Protein AF-A0A9P9T951-F1 (afdb_monomer)

Mean predicted aligned error: 16.29 Å

Radius of gyration: 55.82 Å; Cα contacts (8 Å, |Δi|>4): 44; chains: 1; bounding box: 128×44×148 Å

Foldseek 3Di:
DDDDLALVSLVVVVVVVCVVDVDDDPVNVVVNVVSSVVSVVVVVVVVVVVVVVVVVVVVVVVCVVPDDLPPDDPVPPPDDDDDDPVNSVVSVVVVVVVVVVVVVVVVVVVVVVVVVVVVVVVVVVVVVVVVVVVVVVVVVVVVVVVVVVVVVVVVVVVVVVVVVVVVVVVVVVVVVVVVVVVVVVPDDDDDDDDDDDFDWDADPVGDTDGDDDDD

Solvent-accessible surface area (backbone atoms only — not comparable to full-atom values): 12670 Å² total; per-residue (Å²): 133,85,79,64,76,44,46,71,44,44,54,51,54,50,57,47,50,52,70,78,38,94,73,80,48,71,69,55,56,51,50,49,53,52,50,40,53,51,24,51,49,48,54,51,51,52,52,49,51,50,50,51,54,51,50,52,54,53,48,53,52,49,52,61,71,69,50,80,80,75,80,71,62,83,86,59,73,93,59,93,82,86,78,56,70,67,62,56,48,53,49,52,51,53,52,51,51,53,52,52,50,55,49,50,51,50,52,51,52,51,51,51,54,52,51,55,49,52,55,49,52,52,51,51,50,54,53,48,53,54,50,52,52,48,51,53,53,52,50,51,53,51,52,51,54,49,50,55,49,50,52,54,50,51,54,51,50,53,52,50,52,51,51,49,53,54,50,51,52,52,49,50,53,49,51,51,52,48,53,52,52,57,58,62,69,74,58,94,74,83,93,72,92,76,81,89,80,80,66,67,48,70,46,99,86,72,49,80,43,82,65,86,85,82,132

pLDDT: mean 84.88, std 14.24, range [39.03, 98.0]

Structure (mmCIF, N/CA/C/O backbone):
data_AF-A0A9P9T951-F1
#
_entry.id   AF-A0A9P9T951-F1
#
loop_
_atom_site.group_PDB
_atom_site.id
_atom_site.type_symbol
_atom_site.label_atom_id
_atom_site.label_alt_id
_atom_site.label_comp_id
_atom_site.label_asym_id
_atom_site.label_entity_id
_atom_site.label_seq_id
_atom_site.pdbx_PDB_ins_code
_atom_site.Cartn_x
_atom_site.Cartn_y
_atom_site.Cartn_z
_atom_site.occupancy
_atom_site.B_iso_or_equiv
_atom_site.auth_seq_id
_atom_site.auth_comp_id
_atom_site.auth_asym_id
_atom_site.auth_atom_id
_atom_site.pdbx_PDB_model_num
ATOM 1 N N . GLN A 1 1 ? 21.888 23.774 10.670 1.00 59.25 1 GLN A N 1
ATOM 2 C CA . GLN A 1 1 ? 23.136 23.092 10.251 1.00 59.25 1 GLN A CA 1
ATOM 3 C C . GLN A 1 1 ? 22.760 21.768 9.584 1.00 59.25 1 GLN A C 1
ATOM 5 O O . GLN A 1 1 ? 21.789 21.169 10.025 1.00 59.25 1 GLN A O 1
ATOM 10 N N . LYS A 1 2 ? 23.429 21.343 8.500 1.00 74.31 2 LYS A N 1
ATOM 11 C CA . LYS A 1 2 ? 23.120 20.064 7.823 1.00 74.31 2 LYS A CA 1
ATOM 12 C C . LYS A 1 2 ? 23.797 18.906 8.561 1.00 74.31 2 LYS A C 1
ATOM 14 O O . LYS A 1 2 ? 25.005 18.961 8.777 1.00 74.31 2 LYS A O 1
ATOM 19 N N . THR A 1 3 ? 23.037 17.872 8.909 1.00 78.88 3 THR A N 1
ATOM 20 C CA . THR A 1 3 ? 23.568 16.655 9.538 1.00 78.88 3 THR A CA 1
ATOM 21 C C . THR A 1 3 ? 24.449 15.894 8.541 1.00 78.88 3 THR A C 1
ATOM 23 O O . THR A 1 3 ? 24.028 15.699 7.396 1.00 78.88 3 THR A O 1
ATOM 26 N N . PRO A 1 4 ? 25.670 15.474 8.916 1.00 78.88 4 PRO A N 1
ATOM 27 C CA . PRO A 1 4 ? 26.516 14.693 8.025 1.00 78.88 4 PRO A CA 1
ATOM 28 C C . PRO A 1 4 ? 25.914 13.298 7.805 1.00 78.88 4 PRO A C 1
ATOM 30 O O . PRO A 1 4 ? 25.818 12.511 8.738 1.00 78.88 4 PRO A O 1
ATOM 33 N N . GLY A 1 5 ? 25.518 12.997 6.565 1.00 77.44 5 GLY A N 1
ATOM 34 C CA . GLY A 1 5 ? 24.968 11.687 6.186 1.00 77.44 5 GLY A CA 1
ATOM 35 C C . GLY A 1 5 ? 26.011 10.658 5.737 1.00 77.44 5 GLY A C 1
ATOM 36 O O . GLY A 1 5 ? 25.709 9.473 5.709 1.00 77.44 5 GLY A O 1
ATOM 37 N N . SER A 1 6 ? 27.233 11.095 5.408 1.00 83.00 6 SER A N 1
ATOM 38 C CA . SER A 1 6 ? 28.317 10.220 4.942 1.00 83.00 6 SER A CA 1
ATOM 39 C C . SER A 1 6 ? 29.395 10.016 5.997 1.00 83.00 6 SER A C 1
ATOM 41 O O . SER A 1 6 ? 29.650 10.892 6.834 1.00 83.00 6 SER A O 1
ATOM 43 N N . VAL A 1 7 ? 30.116 8.899 5.895 1.00 83.25 7 VAL A N 1
ATOM 44 C CA . VAL A 1 7 ? 31.217 8.545 6.812 1.00 83.25 7 VAL A CA 1
ATOM 45 C C . VAL A 1 7 ? 32.277 9.648 6.849 1.00 83.25 7 VAL A C 1
ATOM 47 O O . VAL A 1 7 ? 32.763 10.052 7.908 1.00 83.25 7 VAL A O 1
ATOM 50 N N . ARG A 1 8 ? 32.616 10.197 5.676 1.00 84.94 8 ARG A N 1
ATOM 51 C CA . ARG A 1 8 ? 33.584 11.296 5.549 1.00 84.94 8 ARG A CA 1
ATOM 52 C C . ARG A 1 8 ? 33.080 12.580 6.208 1.00 84.94 8 ARG A C 1
ATOM 54 O O . ARG A 1 8 ? 33.888 13.321 6.769 1.00 84.94 8 ARG A O 1
ATOM 61 N N . GLY A 1 9 ? 31.776 12.847 6.133 1.00 87.06 9 GLY A N 1
ATOM 62 C CA . GLY A 1 9 ? 31.136 13.967 6.819 1.00 87.06 9 GLY A CA 1
ATOM 63 C C . GLY A 1 9 ? 31.255 13.834 8.335 1.00 87.06 9 GLY A C 1
ATOM 64 O O . GLY A 1 9 ? 31.753 14.753 8.980 1.00 87.06 9 GLY A O 1
ATOM 65 N N . ILE A 1 10 ? 30.904 12.663 8.872 1.00 85.81 10 ILE A N 1
ATOM 66 C CA . ILE A 1 10 ? 30.976 12.357 10.309 1.00 85.81 10 ILE A CA 1
ATOM 67 C C . ILE A 1 10 ? 32.420 12.481 10.814 1.00 85.81 10 ILE A C 1
ATOM 69 O O . ILE A 1 10 ? 32.685 13.161 11.800 1.00 85.81 10 ILE A O 1
ATOM 73 N N . ARG A 1 11 ? 33.403 11.923 10.095 1.00 83.12 11 ARG A N 1
ATOM 74 C CA . ARG A 1 11 ? 34.826 12.063 10.461 1.00 83.12 11 ARG A CA 1
ATOM 75 C C . ARG A 1 11 ? 35.293 13.510 10.515 1.00 83.12 11 ARG A C 1
ATOM 77 O O . ARG A 1 11 ? 36.106 13.867 11.364 1.00 83.12 11 ARG A O 1
ATOM 84 N N . ARG A 1 12 ? 34.821 14.351 9.593 1.00 86.75 12 ARG A N 1
ATOM 85 C CA . ARG A 1 12 ? 35.184 15.773 9.558 1.00 86.75 12 ARG A CA 1
ATOM 86 C C . ARG A 1 12 ? 34.594 16.536 10.736 1.00 86.75 12 ARG A C 1
ATOM 88 O O . ARG A 1 12 ? 35.324 17.320 11.334 1.00 86.75 12 ARG A O 1
ATOM 95 N N . THR A 1 13 ? 33.328 16.293 11.079 1.00 85.75 13 THR A N 1
ATOM 96 C CA . THR A 1 13 ? 32.686 16.939 12.234 1.00 85.75 13 THR A CA 1
ATOM 97 C C . THR A 1 13 ? 33.336 16.498 13.536 1.00 85.75 13 THR A C 1
ATOM 99 O O . THR A 1 13 ? 33.669 17.334 14.364 1.00 85.75 13 THR A O 1
ATOM 102 N N . VAL A 1 14 ? 33.634 15.207 13.671 1.00 81.38 14 VAL A N 1
ATOM 103 C CA . VAL A 1 14 ? 34.352 14.659 14.827 1.00 81.38 14 VAL A CA 1
ATOM 104 C C . VAL A 1 14 ? 35.741 15.276 14.971 1.00 81.38 14 VAL A C 1
ATOM 106 O O . VAL A 1 14 ? 36.106 15.711 16.055 1.00 81.38 14 VAL A O 1
ATOM 109 N N . LYS A 1 15 ? 36.508 15.390 13.880 1.00 81.62 15 LYS A N 1
ATOM 110 C CA . LYS A 1 15 ? 37.818 16.064 13.895 1.00 81.62 15 LYS A CA 1
ATOM 111 C C . LYS A 1 15 ? 37.737 17.560 14.198 1.00 81.62 15 LYS A C 1
ATOM 113 O O . LYS A 1 15 ? 38.755 18.138 14.563 1.00 81.62 15 LYS A O 1
ATOM 118 N N . ALA A 1 16 ? 36.608 18.215 13.937 1.00 84.00 16 ALA A N 1
ATOM 119 C CA . ALA A 1 16 ? 36.399 19.605 14.336 1.00 84.00 16 ALA A CA 1
ATOM 120 C C . ALA A 1 16 ? 36.146 19.679 15.849 1.00 84.00 16 ALA A C 1
ATOM 122 O O . ALA A 1 16 ? 36.894 20.348 16.546 1.00 84.00 16 ALA A O 1
ATOM 123 N N . ILE A 1 17 ? 35.223 18.860 16.363 1.00 79.38 17 ILE A N 1
ATOM 124 C CA . ILE A 1 17 ? 34.922 18.762 17.801 1.00 79.38 17 ILE A CA 1
ATOM 125 C C . ILE A 1 17 ? 36.173 18.399 18.612 1.00 79.38 17 ILE A C 1
ATOM 127 O O . ILE A 1 17 ? 36.445 19.022 19.626 1.00 79.38 17 ILE A O 1
ATOM 131 N N . ALA A 1 18 ? 36.977 17.447 18.136 1.00 76.44 18 ALA A N 1
ATOM 132 C CA . ALA A 1 18 ? 38.230 17.039 18.772 1.00 76.44 18 ALA A CA 1
ATOM 133 C C . ALA A 1 18 ? 39.300 18.145 18.824 1.00 76.44 18 ALA A C 1
ATOM 135 O O . ALA A 1 18 ? 40.204 18.086 19.649 1.00 76.44 18 ALA A O 1
ATOM 136 N N . ARG A 1 19 ? 39.246 19.121 17.907 1.00 79.12 19 ARG A N 1
ATOM 137 C CA . ARG A 1 19 ? 40.137 20.291 17.934 1.00 79.12 19 ARG A CA 1
ATOM 138 C C . ARG A 1 19 ? 39.654 21.332 18.940 1.00 79.12 19 ARG A C 1
ATOM 140 O O . ARG A 1 19 ? 40.486 21.967 19.576 1.00 79.12 19 ARG A O 1
ATOM 147 N N . ASP A 1 20 ? 38.339 21.459 19.088 1.00 75.81 20 ASP A N 1
ATOM 148 C CA . ASP A 1 20 ? 37.705 22.424 19.989 1.00 75.81 20 ASP A CA 1
ATOM 149 C C . ASP A 1 20 ? 37.650 21.918 21.447 1.00 75.81 20 ASP A C 1
ATOM 151 O O . ASP A 1 20 ? 37.671 22.712 22.384 1.00 75.81 20 ASP A O 1
ATOM 155 N N . GLN A 1 21 ? 37.601 20.598 21.656 1.00 68.12 21 GLN A N 1
ATOM 156 C CA . GLN A 1 21 ? 37.520 19.938 22.961 1.00 68.12 21 GLN A CA 1
ATOM 157 C C . GLN A 1 21 ? 38.699 18.966 23.130 1.00 68.12 21 GLN A C 1
ATOM 159 O O . GLN A 1 21 ? 38.753 17.926 22.480 1.00 68.12 21 GLN A O 1
ATOM 164 N N . GLN A 1 22 ? 39.637 19.276 24.032 1.00 63.44 22 GLN A N 1
ATOM 165 C CA . GLN A 1 22 ? 40.846 18.469 24.290 1.00 63.44 22 GLN A CA 1
ATOM 166 C C . GLN A 1 22 ? 40.594 17.127 25.013 1.00 63.44 22 GLN A C 1
ATOM 168 O O . GLN A 1 22 ? 41.544 16.396 25.279 1.00 63.44 22 GLN A O 1
ATOM 173 N N . LEU A 1 23 ? 39.343 16.774 25.330 1.00 61.38 23 LEU A N 1
ATOM 174 C CA . LEU A 1 23 ? 38.993 15.553 26.063 1.00 61.38 23 LEU A CA 1
ATOM 175 C C . LEU A 1 23 ? 37.891 14.790 25.322 1.00 61.38 23 LEU A C 1
ATOM 177 O O . LEU A 1 23 ? 36.700 15.005 25.538 1.00 61.38 23 LEU A O 1
ATOM 181 N N . LEU A 1 24 ? 38.291 13.891 24.423 1.00 67.38 24 LEU A N 1
ATOM 182 C CA . LEU A 1 24 ? 37.384 12.884 23.883 1.00 67.38 24 LEU A CA 1
ATOM 183 C C . LEU A 1 24 ? 37.302 11.728 24.885 1.00 67.38 24 LEU A C 1
ATOM 185 O O . LEU A 1 24 ? 38.251 10.965 25.039 1.00 67.38 24 LEU A O 1
ATOM 189 N N . ASN A 1 25 ? 36.167 11.599 25.571 1.00 77.00 25 ASN A N 1
ATOM 190 C CA . ASN A 1 25 ? 35.897 10.454 26.441 1.00 77.00 25 ASN A CA 1
ATOM 191 C C . ASN A 1 25 ? 35.757 9.158 25.615 1.00 77.00 25 ASN A C 1
ATOM 193 O O . ASN A 1 25 ? 35.324 9.187 24.460 1.00 77.00 25 ASN A O 1
ATOM 197 N N . GLU A 1 26 ? 36.043 8.002 26.218 1.00 82.69 26 GLU A N 1
ATOM 198 C CA . GLU A 1 26 ? 35.878 6.681 25.580 1.00 82.69 26 GLU A CA 1
ATOM 199 C C . GLU A 1 26 ? 34.460 6.458 25.023 1.00 82.69 26 GLU A C 1
ATOM 201 O O . GLU A 1 26 ? 34.285 5.913 23.931 1.00 82.69 26 GLU A O 1
ATOM 206 N N . GLU A 1 27 ? 33.433 6.957 25.715 1.00 79.94 27 GLU A N 1
ATOM 207 C CA . GLU A 1 27 ? 32.036 6.912 25.260 1.00 79.94 27 GLU A CA 1
ATOM 208 C C . GLU A 1 27 ? 31.828 7.661 23.934 1.00 79.94 27 GLU A C 1
ATOM 210 O O . GLU A 1 27 ? 31.108 7.195 23.048 1.00 79.94 27 GLU A O 1
ATOM 215 N N . ILE A 1 28 ? 32.517 8.792 23.748 1.00 79.94 28 ILE A N 1
ATOM 216 C CA . ILE A 1 28 ? 32.471 9.573 22.508 1.00 79.94 28 ILE A CA 1
ATOM 217 C C . ILE A 1 28 ? 33.155 8.786 21.387 1.00 79.94 28 ILE A C 1
ATOM 219 O O . ILE A 1 28 ? 32.624 8.701 20.280 1.00 79.94 28 ILE A O 1
ATOM 223 N N . HIS A 1 29 ? 34.288 8.136 21.663 1.00 81.19 29 HIS A N 1
ATOM 224 C CA . HIS A 1 29 ? 34.947 7.257 20.693 1.00 81.19 29 HIS A CA 1
ATOM 225 C C . HIS A 1 29 ? 34.071 6.073 20.272 1.00 81.19 29 HIS A C 1
ATOM 227 O O . HIS A 1 29 ? 34.036 5.724 19.086 1.00 81.19 29 HIS A O 1
ATOM 233 N N . GLN A 1 30 ? 33.329 5.474 21.203 1.00 86.94 30 GLN A N 1
ATOM 234 C CA . GLN A 1 30 ? 32.356 4.427 20.891 1.00 86.94 30 GLN A CA 1
ATOM 235 C C . GLN A 1 30 ? 31.206 4.960 20.031 1.00 86.94 30 GLN A C 1
ATOM 237 O O . GLN A 1 30 ? 30.860 4.334 19.026 1.00 86.94 30 GLN A O 1
ATOM 242 N N . LEU A 1 31 ? 30.672 6.142 20.353 1.00 84.56 31 LEU A N 1
ATOM 243 C CA . LEU A 1 31 ? 29.627 6.797 19.567 1.00 84.56 31 LEU A CA 1
ATOM 244 C C . LEU A 1 31 ? 30.094 7.108 18.139 1.00 84.56 31 LEU A C 1
ATOM 246 O O . LEU A 1 31 ? 29.351 6.881 17.183 1.00 84.56 31 LEU A O 1
ATOM 250 N N . ILE A 1 32 ? 31.335 7.570 17.970 1.00 83.25 32 ILE A N 1
ATOM 251 C CA . ILE A 1 32 ? 31.941 7.823 16.656 1.00 83.25 32 ILE A CA 1
ATOM 252 C C . ILE A 1 32 ? 32.018 6.526 15.854 1.00 83.25 32 ILE A C 1
ATOM 254 O O . ILE A 1 32 ? 31.541 6.479 14.721 1.00 83.25 32 ILE A O 1
ATOM 258 N N . LYS A 1 33 ? 32.558 5.453 16.445 1.00 86.69 33 LYS A N 1
ATOM 259 C CA . LYS A 1 33 ? 32.653 4.139 15.788 1.00 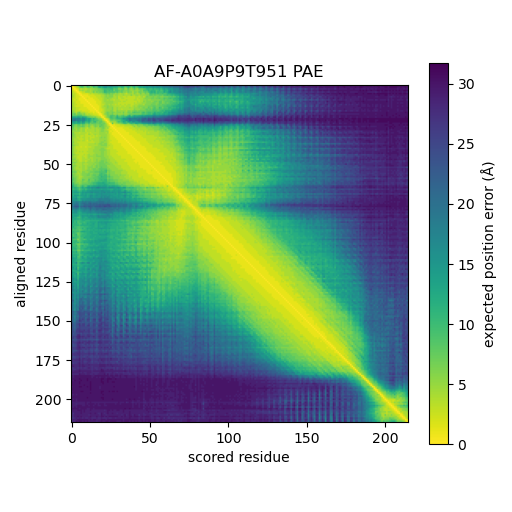86.69 33 LYS A CA 1
ATOM 260 C C . LYS A 1 33 ? 31.274 3.607 15.392 1.00 86.69 33 LYS A C 1
ATOM 262 O O . LYS A 1 33 ? 31.108 3.103 14.282 1.00 86.69 33 LYS A O 1
ATOM 267 N N . ALA A 1 34 ? 30.277 3.737 16.269 1.00 89.81 34 ALA A N 1
ATOM 268 C CA . ALA A 1 34 ? 28.901 3.343 15.980 1.00 89.81 34 ALA A CA 1
ATOM 269 C C . ALA A 1 34 ? 28.301 4.174 14.833 1.00 89.81 34 ALA A C 1
ATOM 271 O O . ALA A 1 34 ? 27.702 3.610 13.917 1.00 89.81 34 ALA A O 1
ATOM 272 N N . SER A 1 35 ? 28.527 5.488 14.839 1.00 87.94 35 SER A N 1
ATOM 273 C CA . SER A 1 35 ? 28.057 6.412 13.800 1.00 87.94 35 SER A CA 1
ATOM 274 C C . SER A 1 35 ? 28.696 6.117 12.443 1.00 87.94 35 SER A C 1
ATOM 276 O O . SER A 1 35 ? 27.996 6.044 11.436 1.00 87.94 35 SER A O 1
ATOM 278 N N . GLU A 1 36 ? 30.008 5.871 12.405 1.00 86.62 36 GLU A N 1
ATOM 279 C CA . GLU A 1 36 ? 30.709 5.444 11.190 1.00 86.62 36 GLU A CA 1
ATOM 280 C C . GLU A 1 36 ? 30.170 4.110 10.673 1.00 86.62 36 GLU A C 1
ATOM 282 O O . GLU A 1 36 ? 29.886 3.980 9.485 1.00 86.62 36 GLU A O 1
ATOM 287 N N . LYS A 1 37 ? 29.967 3.127 11.558 1.00 91.19 37 LYS A N 1
ATOM 288 C CA . LYS A 1 37 ? 29.411 1.819 11.191 1.00 91.19 37 LYS A CA 1
ATOM 289 C C . LYS A 1 37 ? 28.009 1.943 10.594 1.00 91.19 37 LYS A C 1
ATOM 291 O O . LYS A 1 37 ? 27.705 1.253 9.623 1.00 91.19 37 LYS A O 1
ATOM 296 N N . LEU A 1 38 ? 27.159 2.798 11.164 1.00 91.69 38 LEU A N 1
ATOM 297 C CA . LEU A 1 38 ? 25.822 3.067 10.633 1.00 91.69 38 LEU A CA 1
ATOM 298 C C . LEU A 1 38 ? 25.884 3.780 9.281 1.00 91.69 38 LEU A C 1
ATOM 300 O O . LEU A 1 38 ? 25.166 3.380 8.371 1.00 91.69 38 LEU A O 1
ATOM 304 N N . ALA A 1 39 ? 26.767 4.766 9.119 1.00 90.25 39 ALA A N 1
ATOM 305 C CA . ALA A 1 39 ? 26.935 5.466 7.850 1.00 90.25 39 ALA A CA 1
ATOM 306 C C . ALA A 1 39 ? 27.450 4.541 6.735 1.00 90.25 39 ALA A C 1
ATOM 308 O O . ALA A 1 39 ? 26.875 4.543 5.654 1.00 90.25 39 ALA A O 1
ATOM 309 N N . ILE A 1 40 ? 28.442 3.681 7.010 1.00 90.94 40 ILE A N 1
ATOM 310 C CA . ILE A 1 40 ? 28.919 2.670 6.046 1.00 90.94 40 ILE A CA 1
ATOM 311 C C . ILE A 1 40 ? 27.776 1.735 5.648 1.00 90.94 40 ILE A C 1
ATOM 313 O O . ILE A 1 40 ? 27.572 1.466 4.469 1.00 90.94 40 ILE A O 1
ATOM 317 N N . ARG A 1 41 ? 27.016 1.233 6.629 1.00 93.56 41 ARG A N 1
ATOM 318 C CA . ARG A 1 41 ? 25.869 0.359 6.351 1.00 93.56 41 ARG A CA 1
ATOM 319 C C . ARG A 1 41 ? 24.825 1.059 5.495 1.00 93.56 41 ARG A C 1
ATOM 321 O O . ARG A 1 41 ? 24.291 0.429 4.594 1.00 93.56 41 ARG A O 1
ATOM 328 N N . ASN A 1 42 ? 24.548 2.332 5.762 1.00 92.88 42 ASN A N 1
ATOM 329 C CA . ASN A 1 42 ? 23.598 3.094 4.967 1.00 92.88 42 ASN A CA 1
ATOM 330 C C . ASN A 1 42 ? 24.103 3.284 3.529 1.00 92.88 42 ASN A C 1
ATOM 332 O O . ASN A 1 42 ? 23.371 2.985 2.598 1.00 92.88 42 ASN A O 1
ATOM 336 N N . GLU A 1 43 ? 25.371 3.662 3.340 1.00 91.75 43 GLU A N 1
ATOM 337 C CA . GLU A 1 43 ? 25.986 3.778 2.007 1.00 91.75 43 GLU A CA 1
ATOM 338 C C . GLU A 1 43 ? 25.916 2.443 1.234 1.00 91.75 43 GLU A C 1
ATOM 340 O O . GLU A 1 43 ? 25.522 2.418 0.068 1.00 91.75 43 GLU A O 1
ATOM 345 N N . ILE A 1 44 ? 26.217 1.311 1.887 1.00 94.62 44 ILE A N 1
ATOM 346 C CA . ILE A 1 44 ? 26.077 -0.029 1.289 1.00 94.62 44 ILE A CA 1
ATOM 347 C C . ILE A 1 44 ? 24.623 -0.295 0.886 1.00 94.62 44 ILE A C 1
ATOM 349 O O . ILE A 1 44 ? 24.370 -0.678 -0.254 1.00 94.62 44 ILE A O 1
ATOM 353 N N . LEU A 1 45 ? 23.667 -0.050 1.785 1.00 96.25 45 LEU A N 1
ATOM 354 C CA . LEU A 1 45 ? 22.244 -0.258 1.514 1.00 96.25 45 LEU A CA 1
ATOM 355 C C . LEU A 1 45 ? 21.732 0.644 0.387 1.00 96.25 45 LEU A C 1
ATOM 357 O O . LEU A 1 45 ? 20.900 0.217 -0.411 1.00 96.25 45 LEU A O 1
ATOM 361 N N . GLU A 1 46 ? 22.206 1.884 0.293 1.00 94.50 46 GLU A N 1
ATOM 362 C CA . GLU A 1 46 ? 21.871 2.796 -0.800 1.00 94.50 46 GLU A CA 1
ATOM 363 C C . GLU A 1 46 ? 22.383 2.259 -2.141 1.00 94.50 46 GLU A C 1
ATOM 365 O O . GLU A 1 46 ? 21.625 2.209 -3.115 1.00 94.50 46 GLU A O 1
ATOM 370 N N . HIS A 1 47 ? 23.633 1.790 -2.188 1.00 96.19 47 HIS A N 1
ATOM 371 C CA . HIS A 1 47 ? 24.209 1.176 -3.384 1.00 96.19 47 HIS A CA 1
ATOM 372 C C . HIS A 1 47 ? 23.512 -0.133 -3.768 1.00 96.19 47 HIS A C 1
ATOM 374 O O . HIS A 1 47 ? 23.228 -0.349 -4.946 1.00 96.19 47 HIS A O 1
ATOM 380 N N . GLU A 1 48 ? 23.187 -0.988 -2.801 1.00 97.06 48 GLU A N 1
ATOM 381 C CA . GLU A 1 48 ? 22.412 -2.209 -3.026 1.00 97.06 48 GLU A CA 1
ATOM 382 C C . GLU A 1 48 ? 21.027 -1.882 -3.583 1.00 97.06 48 GLU A C 1
ATOM 384 O O . GLU A 1 48 ? 20.641 -2.429 -4.613 1.00 97.06 48 GLU A O 1
ATOM 389 N N . ASN A 1 49 ? 20.302 -0.935 -2.981 1.00 97.56 49 ASN A N 1
ATOM 390 C CA . ASN A 1 49 ? 19.002 -0.490 -3.483 1.00 97.56 49 ASN A CA 1
ATOM 391 C C . ASN A 1 49 ? 19.097 0.074 -4.903 1.00 97.56 49 ASN A C 1
ATOM 393 O O . ASN A 1 49 ? 18.241 -0.216 -5.741 1.00 97.56 49 ASN A O 1
ATOM 397 N N . LEU A 1 50 ? 20.129 0.869 -5.194 1.00 97.62 50 LEU A N 1
ATOM 398 C CA . LEU A 1 50 ? 20.371 1.397 -6.534 1.00 97.62 50 LEU A CA 1
ATOM 399 C C . LEU A 1 50 ? 20.617 0.265 -7.538 1.00 97.62 50 LEU A C 1
ATOM 401 O O . LEU A 1 50 ? 19.998 0.238 -8.603 1.00 97.62 50 LEU A O 1
ATOM 405 N N . ASN A 1 51 ? 21.474 -0.693 -7.189 1.00 97.94 51 ASN A N 1
ATOM 406 C CA . ASN A 1 51 ? 21.784 -1.842 -8.032 1.00 97.94 51 ASN A CA 1
ATOM 407 C C . ASN A 1 51 ? 20.553 -2.723 -8.249 1.00 97.94 51 ASN A C 1
ATOM 409 O O . ASN A 1 51 ? 20.262 -3.078 -9.387 1.00 97.94 51 ASN A O 1
ATOM 413 N N . LEU A 1 52 ? 19.775 -3.001 -7.203 1.00 98.00 52 LEU A N 1
ATOM 414 C CA . LEU A 1 52 ? 18.522 -3.747 -7.296 1.00 98.00 52 LEU A CA 1
ATOM 415 C C . LEU A 1 52 ? 17.530 -3.043 -8.226 1.00 98.00 52 LEU A C 1
ATOM 417 O O . LEU A 1 52 ? 17.000 -3.668 -9.144 1.00 98.00 52 LEU A O 1
ATOM 421 N N . ARG A 1 53 ? 17.339 -1.729 -8.080 1.00 97.38 53 ARG A N 1
ATOM 422 C CA . ARG A 1 53 ? 16.494 -0.942 -8.995 1.00 97.38 53 ARG A CA 1
ATOM 423 C C . ARG A 1 53 ? 16.980 -1.037 -10.439 1.00 97.38 53 ARG A C 1
ATOM 425 O O . ARG A 1 53 ? 16.177 -1.288 -11.336 1.00 97.38 53 ARG A O 1
ATOM 432 N N . ASN A 1 54 ? 18.284 -0.899 -10.664 1.00 97.56 54 ASN A N 1
ATOM 433 C CA . ASN A 1 54 ? 18.870 -1.026 -11.996 1.00 97.56 54 ASN A CA 1
ATOM 434 C C . ASN A 1 54 ? 18.656 -2.431 -12.572 1.00 97.56 54 ASN A C 1
ATOM 436 O O . ASN A 1 54 ? 18.264 -2.552 -13.731 1.00 97.56 54 ASN A O 1
ATOM 440 N N . THR A 1 55 ? 18.845 -3.480 -11.767 1.00 97.94 55 THR A N 1
ATOM 441 C CA . THR A 1 55 ? 18.629 -4.872 -12.187 1.00 97.94 55 THR A CA 1
ATOM 442 C C . THR A 1 55 ? 17.170 -5.139 -12.538 1.00 97.94 55 THR A C 1
ATOM 444 O O . THR A 1 55 ? 16.901 -5.774 -13.549 1.00 97.94 55 THR A O 1
ATOM 447 N N . LEU A 1 56 ? 16.217 -4.587 -11.782 1.00 97.00 56 LEU A N 1
ATOM 448 C CA . LEU A 1 56 ? 14.796 -4.694 -12.107 1.00 97.00 56 LEU A CA 1
ATOM 449 C C . LEU A 1 56 ? 14.481 -4.021 -13.445 1.00 97.00 56 LEU A C 1
ATOM 451 O O . LEU A 1 56 ? 13.767 -4.589 -14.265 1.00 97.00 56 LEU A O 1
ATOM 455 N N . VAL A 1 57 ? 15.040 -2.839 -13.707 1.00 96.25 57 VAL A N 1
ATOM 456 C CA . VAL A 1 57 ? 14.836 -2.138 -14.982 1.00 96.25 57 VAL A CA 1
ATOM 457 C C . VAL A 1 57 ? 15.455 -2.906 -16.153 1.00 96.25 57 VAL A C 1
ATOM 459 O O . VAL A 1 57 ? 14.846 -2.993 -17.223 1.00 96.25 57 VAL A O 1
ATOM 462 N N . THR A 1 58 ? 16.664 -3.450 -16.000 1.00 96.44 58 THR A N 1
ATOM 463 C CA . THR A 1 58 ? 17.318 -4.221 -17.070 1.00 96.44 58 THR A CA 1
ATOM 464 C C . THR A 1 58 ? 16.597 -5.536 -17.335 1.00 96.44 58 THR A C 1
ATOM 466 O O . THR A 1 58 ? 16.398 -5.892 -18.498 1.00 96.44 58 THR A O 1
ATOM 469 N N . GLU A 1 59 ? 16.143 -6.212 -16.283 1.00 95.56 59 GLU A N 1
ATOM 470 C CA . GLU A 1 59 ? 15.312 -7.405 -16.372 1.00 95.56 59 GLU A CA 1
ATOM 471 C C . GLU A 1 59 ? 14.006 -7.084 -17.111 1.00 95.56 59 GLU A C 1
ATOM 473 O O . GLU A 1 59 ? 13.729 -7.705 -18.137 1.00 95.56 59 GLU A O 1
ATOM 478 N N . GLN A 1 60 ? 13.272 -6.044 -16.704 1.00 91.69 60 GLN A N 1
ATOM 479 C CA . GLN A 1 60 ? 12.021 -5.650 -17.360 1.00 91.69 60 GLN A CA 1
ATOM 480 C C . GLN A 1 60 ? 12.232 -5.354 -18.848 1.00 91.69 60 GLN A C 1
ATOM 482 O O . GLN A 1 60 ? 11.439 -5.764 -19.697 1.00 91.69 60 GLN A O 1
ATOM 487 N N . LYS A 1 61 ? 13.326 -4.665 -19.201 1.00 91.62 61 LYS A N 1
ATOM 488 C CA . LYS A 1 61 ? 13.697 -4.430 -20.605 1.00 91.62 61 LYS A CA 1
ATOM 489 C C . LYS A 1 61 ? 13.972 -5.742 -21.341 1.00 91.62 61 LYS A C 1
ATOM 491 O O . LYS A 1 61 ? 13.555 -5.882 -22.491 1.00 91.62 61 LYS A O 1
ATOM 496 N N . ARG A 1 62 ? 14.647 -6.701 -20.703 1.00 93.50 62 ARG A N 1
ATOM 497 C CA . ARG A 1 62 ? 14.897 -8.036 -21.265 1.00 93.50 62 ARG A CA 1
ATOM 498 C C . ARG A 1 62 ? 13.590 -8.803 -21.475 1.00 93.50 62 ARG A C 1
ATOM 500 O O . ARG A 1 62 ? 13.392 -9.327 -22.569 1.00 93.50 62 ARG A O 1
ATOM 507 N N . GLN A 1 63 ? 12.679 -8.807 -20.500 1.00 88.88 63 GLN A N 1
ATOM 508 C CA . GLN A 1 63 ? 11.356 -9.424 -20.639 1.00 88.88 63 GLN A CA 1
ATOM 509 C C . GLN A 1 63 ? 10.567 -8.808 -21.793 1.00 88.88 63 GLN A C 1
ATOM 511 O O . GLN A 1 63 ? 10.037 -9.537 -22.629 1.00 88.88 63 GLN A O 1
ATOM 516 N N . LYS A 1 64 ? 10.536 -7.471 -21.895 1.00 85.81 64 LYS A N 1
ATOM 517 C CA . LYS A 1 64 ? 9.845 -6.765 -22.986 1.00 85.81 64 LYS A CA 1
ATOM 518 C C . LYS A 1 64 ? 10.408 -7.125 -24.361 1.00 85.81 64 LYS A C 1
ATOM 520 O O . LYS A 1 64 ? 9.635 -7.294 -25.294 1.00 85.81 64 LYS A O 1
ATOM 525 N N . ARG A 1 65 ? 11.732 -7.287 -24.485 1.00 86.69 65 ARG A N 1
ATOM 526 C CA . ARG A 1 65 ? 12.386 -7.727 -25.733 1.00 86.69 65 ARG A CA 1
ATOM 527 C C . ARG A 1 65 ? 12.067 -9.181 -26.095 1.00 86.69 65 ARG A C 1
ATOM 529 O O . ARG A 1 65 ? 11.910 -9.475 -27.271 1.00 86.69 65 ARG A O 1
ATOM 536 N N . GLY A 1 66 ? 11.988 -10.076 -25.107 1.00 84.38 66 GLY A N 1
ATOM 537 C CA . GLY A 1 66 ? 11.694 -11.500 -25.322 1.00 84.38 66 GLY A CA 1
ATOM 538 C C . GLY A 1 66 ? 10.208 -11.821 -25.518 1.00 84.38 66 GLY A C 1
ATOM 539 O O . GLY A 1 66 ? 9.864 -12.922 -25.942 1.00 84.38 66 GLY A O 1
ATOM 540 N N . LYS A 1 67 ? 9.312 -10.881 -25.209 1.00 86.56 67 LYS A N 1
ATOM 541 C CA . LYS A 1 67 ? 7.867 -11.080 -25.317 1.00 86.56 67 LYS A CA 1
ATOM 542 C C . LYS A 1 67 ? 7.431 -11.036 -26.779 1.00 86.56 67 LYS A C 1
ATOM 544 O O . LYS A 1 67 ? 7.607 -10.033 -27.467 1.00 86.56 67 LYS A O 1
ATOM 549 N N . ALA A 1 68 ? 6.821 -12.121 -27.245 1.00 87.25 68 ALA A N 1
ATOM 550 C CA . ALA A 1 68 ? 6.275 -12.181 -28.591 1.00 87.25 68 ALA A CA 1
ATOM 551 C C . ALA A 1 68 ? 5.166 -11.131 -28.769 1.00 87.25 68 ALA A C 1
ATOM 553 O O . ALA A 1 68 ? 4.207 -11.083 -28.000 1.00 87.25 68 ALA A O 1
ATOM 554 N N . MET A 1 69 ? 5.282 -10.318 -29.819 1.00 86.94 69 MET A N 1
ATOM 555 C CA . MET A 1 69 ? 4.325 -9.250 -30.134 1.00 86.94 69 MET A CA 1
ATOM 556 C C . MET A 1 69 ? 3.006 -9.774 -30.724 1.00 86.94 69 MET A C 1
ATOM 558 O O . MET A 1 69 ? 2.084 -9.001 -30.937 1.00 86.94 69 MET A O 1
ATOM 562 N N . GLY A 1 70 ? 2.899 -11.075 -31.017 1.00 88.06 70 GLY A N 1
ATOM 563 C CA . GLY A 1 70 ? 1.686 -11.656 -31.606 1.00 88.06 70 GLY A CA 1
ATOM 564 C C . GLY A 1 70 ? 1.369 -11.134 -33.010 1.00 88.06 70 GLY A C 1
ATOM 565 O O . GLY A 1 70 ? 0.220 -11.175 -33.424 1.00 88.06 70 GLY A O 1
ATOM 566 N N . LEU A 1 71 ? 2.377 -10.620 -33.724 1.00 89.44 71 LEU A N 1
ATOM 567 C CA . LEU A 1 71 ? 2.216 -10.097 -35.082 1.00 89.44 71 LEU A CA 1
ATOM 568 C C . LEU A 1 71 ? 2.010 -11.198 -36.129 1.00 89.44 71 LEU A C 1
ATOM 570 O O . LEU A 1 71 ? 1.425 -10.920 -37.169 1.00 89.44 71 LEU A O 1
ATOM 574 N N . PHE A 1 72 ? 2.513 -12.405 -35.855 1.00 88.81 72 PHE A N 1
ATOM 575 C CA . PHE A 1 72 ? 2.472 -13.534 -36.778 1.00 88.81 72 PHE A CA 1
ATOM 576 C C . PHE A 1 72 ? 1.084 -14.167 -36.860 1.00 88.81 72 PHE A C 1
ATOM 578 O O . PHE A 1 72 ? 0.509 -14.560 -35.840 1.00 88.81 72 PHE A O 1
ATOM 585 N N . ASP A 1 73 ? 0.617 -14.365 -38.087 1.00 88.88 73 ASP A N 1
ATOM 586 C CA . ASP A 1 73 ? -0.602 -15.100 -38.390 1.00 88.88 73 ASP A CA 1
ATOM 587 C C . ASP A 1 73 ? -0.323 -16.602 -38.277 1.00 88.88 73 ASP A C 1
ATOM 589 O O . ASP A 1 73 ? 0.506 -17.163 -38.998 1.00 88.88 73 ASP A O 1
ATOM 593 N N . LYS A 1 74 ? -1.004 -17.262 -37.335 1.00 88.75 74 LYS A N 1
ATOM 594 C CA . LYS A 1 74 ? -0.787 -18.684 -37.014 1.00 88.75 74 LYS A CA 1
ATOM 595 C C . LYS A 1 74 ? -1.317 -19.643 -38.076 1.00 88.75 74 LYS A C 1
ATOM 597 O O . LYS A 1 74 ? -0.934 -20.812 -38.032 1.00 88.75 74 LYS A O 1
AT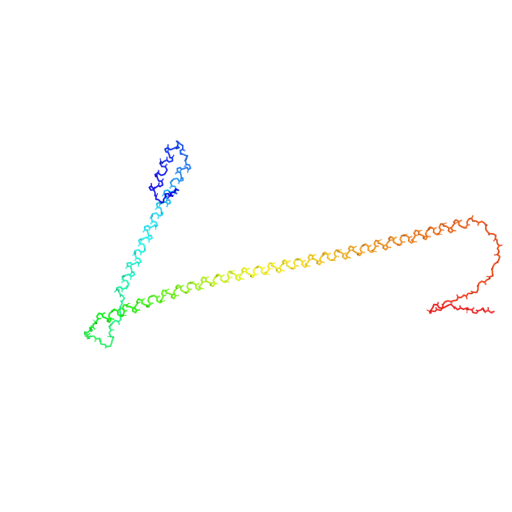OM 602 N N . ASP A 1 75 ? -2.165 -19.157 -38.975 1.00 90.88 75 ASP A N 1
ATOM 603 C CA . ASP A 1 75 ? -2.819 -19.954 -40.015 1.00 90.88 75 ASP A CA 1
ATOM 604 C C . ASP A 1 75 ? -1.977 -20.008 -41.298 1.00 90.88 75 ASP A C 1
ATOM 606 O O . ASP A 1 75 ? -2.017 -20.991 -42.029 1.00 90.88 75 ASP A O 1
ATOM 610 N N . ARG A 1 76 ? -1.132 -18.994 -41.531 1.00 88.31 76 ARG A N 1
ATOM 611 C CA . ARG A 1 76 ? -0.199 -18.916 -42.668 1.00 88.31 76 ARG A CA 1
ATOM 612 C C . ARG A 1 76 ? 1.218 -19.274 -42.235 1.00 88.31 76 ARG A C 1
ATOM 614 O O . ARG A 1 76 ? 2.128 -18.441 -42.234 1.00 88.31 76 ARG A O 1
ATOM 621 N N . ARG A 1 77 ? 1.397 -20.517 -41.786 1.00 86.44 77 ARG A N 1
ATOM 622 C CA . ARG A 1 77 ? 2.715 -21.038 -41.385 1.00 86.44 77 ARG A CA 1
ATOM 623 C C . ARG A 1 77 ? 3.525 -21.400 -42.625 1.00 86.44 77 ARG A C 1
ATOM 625 O O . ARG A 1 77 ? 3.031 -22.109 -43.487 1.00 86.44 77 ARG A O 1
ATOM 632 N N . GLY A 1 78 ? 4.775 -20.948 -42.680 1.00 86.50 78 GLY A N 1
ATOM 633 C CA . GLY A 1 78 ? 5.692 -21.234 -43.791 1.00 86.50 78 GLY A CA 1
ATOM 63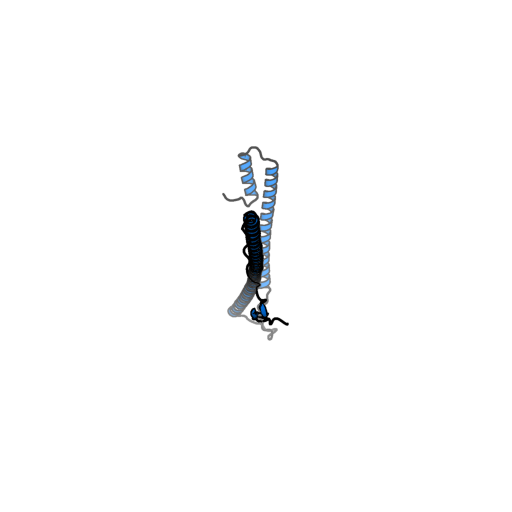4 C C . GLY A 1 78 ? 5.695 -20.182 -44.904 1.00 86.50 78 GLY A C 1
ATOM 635 O O . GLY A 1 78 ? 6.600 -20.192 -45.730 1.00 86.50 78 GLY A O 1
ATOM 636 N N . GLU A 1 79 ? 4.752 -19.238 -44.892 1.00 90.88 79 GLU A N 1
ATOM 637 C CA . GLU A 1 79 ? 4.749 -18.086 -45.797 1.00 90.88 79 GLU A CA 1
ATOM 638 C C . GLU A 1 79 ? 5.538 -16.907 -45.206 1.00 90.88 79 GLU A C 1
ATOM 640 O O . GLU A 1 79 ? 5.558 -16.691 -43.990 1.00 90.88 79 GLU A O 1
ATOM 645 N N . ALA A 1 80 ? 6.166 -16.107 -46.073 1.00 90.62 80 ALA A N 1
ATOM 646 C CA . ALA A 1 80 ? 6.790 -14.853 -45.666 1.00 90.62 80 ALA A CA 1
ATOM 647 C C . ALA A 1 80 ? 5.710 -13.833 -45.263 1.00 90.62 80 ALA A C 1
ATOM 649 O O . ALA A 1 80 ? 4.869 -13.450 -46.076 1.00 90.62 80 ALA A O 1
ATOM 650 N N . GLN A 1 81 ? 5.742 -13.378 -44.008 1.00 90.81 81 GLN A N 1
ATOM 651 C CA . GLN A 1 81 ? 4.812 -12.374 -43.487 1.00 90.81 81 GLN A CA 1
ATOM 652 C C . GLN A 1 81 ? 5.515 -11.022 -43.358 1.00 90.81 81 GLN A C 1
ATOM 654 O O . GLN A 1 81 ? 6.506 -10.887 -42.640 1.00 90.81 81 GLN A O 1
ATOM 659 N N . PHE A 1 82 ? 4.988 -10.013 -44.050 1.00 91.25 82 PHE A N 1
ATOM 660 C CA . PHE A 1 82 ? 5.500 -8.645 -44.007 1.00 91.25 82 PHE A CA 1
ATOM 661 C C . PHE A 1 82 ? 4.691 -7.795 -43.028 1.00 91.25 82 PHE A C 1
ATOM 663 O O . PHE A 1 82 ? 3.466 -7.899 -42.944 1.00 91.25 82 PHE A O 1
ATOM 670 N N . PHE A 1 83 ? 5.378 -6.913 -42.305 1.00 91.81 83 PHE A N 1
ATOM 671 C CA . PHE A 1 83 ? 4.758 -6.033 -41.320 1.00 91.81 83 PHE A CA 1
ATOM 672 C C . PHE A 1 83 ? 5.052 -4.577 -41.651 1.00 91.81 83 PHE A C 1
ATOM 674 O O . PHE A 1 83 ? 6.210 -4.192 -41.802 1.00 91.81 83 PHE A O 1
ATOM 681 N N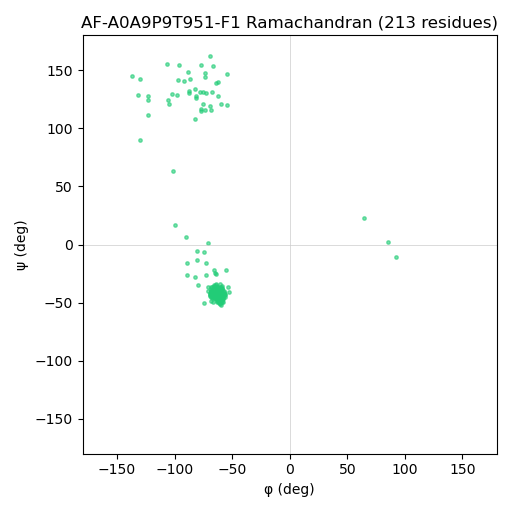 . SER A 1 84 ? 4.005 -3.753 -41.725 1.00 94.38 84 SER A N 1
ATOM 682 C CA . SER A 1 84 ? 4.181 -2.307 -41.822 1.00 94.38 84 SER A CA 1
ATOM 683 C C . SER A 1 84 ? 4.625 -1.731 -40.468 1.00 94.38 84 SER A C 1
ATOM 685 O O . SER A 1 84 ? 4.183 -2.221 -39.420 1.00 94.38 84 SER A O 1
ATOM 687 N N . PRO A 1 85 ? 5.436 -0.656 -40.454 1.00 96.12 85 PRO A N 1
ATOM 688 C CA . PRO A 1 85 ? 5.809 0.038 -39.219 1.00 96.12 85 PRO A CA 1
ATOM 689 C C . PRO A 1 85 ? 4.593 0.438 -38.372 1.00 96.12 85 PRO A C 1
ATOM 691 O O . PRO A 1 85 ? 4.571 0.204 -37.167 1.00 96.12 85 PRO A O 1
ATOM 694 N N . THR A 1 86 ? 3.528 0.915 -39.020 1.00 96.12 86 THR A N 1
ATOM 695 C CA . THR A 1 86 ? 2.266 1.301 -38.372 1.00 96.12 86 THR A CA 1
ATOM 696 C C . THR A 1 86 ? 1.593 0.141 -37.631 1.00 96.12 86 THR A C 1
ATOM 698 O O . THR A 1 86 ? 1.120 0.316 -36.508 1.00 96.12 86 THR A O 1
ATOM 701 N N . LYS A 1 87 ? 1.585 -1.074 -38.205 1.00 93.69 87 LYS A N 1
ATOM 702 C CA . LYS A 1 87 ? 1.020 -2.270 -37.553 1.00 93.69 87 LYS A CA 1
ATOM 703 C C . LYS A 1 87 ? 1.850 -2.669 -36.330 1.00 93.69 87 LYS A C 1
ATOM 705 O O . LYS A 1 87 ? 1.285 -3.025 -35.297 1.00 93.69 87 LYS A O 1
ATOM 710 N N . VAL A 1 88 ? 3.179 -2.580 -36.422 1.00 93.00 88 VAL A N 1
ATOM 711 C CA . VAL A 1 88 ? 4.089 -2.848 -35.293 1.00 93.00 88 VAL A CA 1
ATOM 712 C C . VAL A 1 88 ? 3.852 -1.849 -34.155 1.00 93.00 88 VAL A C 1
ATOM 714 O O . VAL A 1 88 ? 3.763 -2.250 -32.993 1.00 93.00 88 VAL A O 1
ATOM 717 N N . GLU A 1 89 ? 3.726 -0.561 -34.472 1.00 93.56 89 GLU A N 1
ATOM 718 C CA . GLU A 1 89 ? 3.474 0.503 -33.494 1.00 93.56 89 GLU A CA 1
ATOM 719 C C . GLU A 1 89 ? 2.129 0.344 -32.790 1.00 93.56 89 GLU A C 1
ATOM 721 O O . GLU A 1 89 ? 2.085 0.401 -31.560 1.00 93.56 89 GLU A O 1
ATOM 726 N N . ALA A 1 90 ? 1.058 0.049 -33.530 1.00 93.88 90 ALA A N 1
ATOM 727 C CA . ALA A 1 90 ? -0.264 -0.181 -32.951 1.00 93.88 90 ALA A CA 1
ATOM 728 C C . ALA A 1 90 ? -0.246 -1.315 -31.910 1.00 93.88 90 ALA A C 1
ATOM 730 O O . ALA A 1 90 ? -0.857 -1.216 -30.846 1.00 93.88 90 ALA A O 1
ATOM 731 N N . VAL A 1 91 ? 0.497 -2.392 -32.174 1.00 92.88 91 VAL A N 1
ATOM 732 C CA . VAL A 1 91 ? 0.632 -3.500 -31.220 1.00 92.88 91 VAL A CA 1
ATOM 733 C C . VAL A 1 91 ? 1.471 -3.106 -30.002 1.00 92.88 91 VAL A C 1
ATOM 735 O O . VAL A 1 91 ? 1.132 -3.496 -28.884 1.00 92.88 91 VAL A O 1
ATOM 738 N N . ARG A 1 92 ? 2.521 -2.289 -30.175 1.00 90.75 92 ARG A N 1
ATOM 739 C CA . ARG A 1 92 ? 3.282 -1.731 -29.040 1.00 90.75 92 ARG A CA 1
ATOM 740 C C . ARG A 1 92 ? 2.400 -0.859 -28.151 1.00 90.75 92 ARG A C 1
ATOM 742 O O . ARG A 1 92 ? 2.446 -1.019 -26.935 1.00 90.75 92 ARG A O 1
ATOM 749 N N . GLN A 1 93 ? 1.590 0.015 -28.744 1.00 93.38 93 GLN A N 1
ATOM 750 C CA . GLN A 1 93 ? 0.669 0.887 -28.011 1.00 93.38 93 GLN A CA 1
ATOM 751 C C . GLN A 1 93 ? -0.345 0.069 -27.210 1.00 93.38 93 GLN A C 1
ATOM 753 O O . GLN A 1 93 ? -0.421 0.230 -25.995 1.00 93.38 93 GLN A O 1
ATOM 758 N N . ARG A 1 94 ? -1.010 -0.907 -27.840 1.00 92.19 94 ARG A N 1
ATOM 759 C CA . ARG A 1 94 ? -1.934 -1.819 -27.143 1.00 92.19 94 ARG A CA 1
ATOM 760 C C . ARG A 1 94 ? -1.265 -2.562 -25.987 1.00 92.19 94 ARG A C 1
ATOM 762 O O . ARG A 1 94 ? -1.856 -2.713 -24.922 1.00 92.19 94 ARG A O 1
ATOM 769 N N . ALA A 1 95 ? -0.028 -3.028 -26.164 1.00 89.94 95 ALA A N 1
ATOM 770 C CA . ALA A 1 95 ? 0.703 -3.703 -25.093 1.00 89.94 95 ALA A CA 1
ATOM 771 C C . ALA A 1 95 ? 0.972 -2.770 -23.896 1.00 89.94 95 ALA A C 1
ATOM 773 O O . ALA A 1 95 ? 0.804 -3.193 -22.752 1.00 89.94 95 ALA A O 1
ATOM 774 N N . ILE A 1 96 ? 1.343 -1.511 -24.156 1.00 90.69 96 ILE A N 1
ATOM 775 C CA . ILE A 1 96 ? 1.545 -0.484 -23.123 1.00 90.69 96 ILE A CA 1
ATOM 776 C C . ILE A 1 96 ? 0.224 -0.162 -22.415 1.00 90.69 96 ILE A C 1
ATOM 778 O O . ILE A 1 96 ? 0.189 -0.109 -21.189 1.00 90.69 96 ILE A O 1
ATOM 782 N N . GLU A 1 97 ? -0.871 -0.000 -23.158 1.00 94.00 97 GLU A N 1
ATOM 783 C CA . GLU A 1 97 ? -2.204 0.257 -22.601 1.00 94.00 97 GLU A CA 1
ATOM 784 C C . GLU A 1 97 ? -2.658 -0.866 -21.663 1.00 94.00 97 GLU A C 1
ATOM 786 O O . GLU A 1 97 ? -3.118 -0.591 -20.555 1.00 94.00 97 GLU A O 1
ATOM 791 N N . ILE A 1 98 ? -2.465 -2.129 -22.059 1.00 92.50 98 ILE A N 1
ATOM 792 C CA . ILE A 1 98 ? -2.784 -3.294 -21.223 1.00 92.50 98 ILE A CA 1
ATOM 793 C C . ILE A 1 98 ? -1.924 -3.313 -19.950 1.00 92.50 98 ILE A C 1
ATOM 795 O O . ILE A 1 98 ? -2.426 -3.634 -18.872 1.00 92.50 98 ILE A O 1
ATOM 799 N N . GLU A 1 99 ? -0.628 -2.995 -20.045 1.00 91.00 99 GLU A N 1
ATOM 800 C CA . GLU A 1 99 ? 0.252 -2.901 -18.871 1.00 91.00 99 GLU A CA 1
ATOM 801 C C . GLU A 1 99 ? -0.215 -1.795 -17.911 1.00 91.00 99 GLU A C 1
ATOM 803 O O . GLU A 1 99 ? -0.364 -2.054 -16.716 1.00 91.00 99 GLU A O 1
ATOM 808 N N . LEU A 1 100 ? -0.543 -0.611 -18.435 1.00 94.44 100 LEU A N 1
ATOM 809 C CA . LEU A 1 100 ? -1.062 0.513 -17.653 1.00 94.44 100 LEU A CA 1
ATOM 810 C C . LEU A 1 100 ? -2.410 0.196 -16.995 1.00 94.44 100 LEU A C 1
ATOM 812 O O . LEU A 1 100 ? -2.636 0.574 -15.847 1.00 94.44 100 LEU A O 1
ATOM 816 N N . GLN A 1 101 ? -3.313 -0.498 -17.692 1.00 96.19 101 GLN A N 1
ATOM 817 C CA . GLN A 1 101 ? -4.591 -0.935 -17.122 1.00 96.19 101 GLN A CA 1
ATOM 818 C C . GLN A 1 101 ? -4.372 -1.896 -15.950 1.00 96.19 101 GLN A C 1
ATOM 820 O O . GLN A 1 101 ? -4.907 -1.665 -14.867 1.00 96.19 101 GLN A O 1
ATOM 825 N N . LYS A 1 102 ? -3.512 -2.907 -16.120 1.00 95.62 102 LYS A N 1
ATOM 826 C CA . LYS A 1 102 ? -3.172 -3.853 -15.044 1.00 95.62 102 LYS A CA 1
ATOM 827 C C . LYS A 1 102 ? -2.537 -3.162 -13.841 1.00 95.62 102 LYS A C 1
ATOM 829 O O . LYS A 1 102 ? -2.801 -3.539 -12.702 1.00 95.62 102 LYS A O 1
ATOM 834 N N . GLU A 1 103 ? -1.687 -2.167 -14.069 1.00 94.50 103 GLU A N 1
ATOM 835 C CA . GLU A 1 103 ? -1.068 -1.400 -12.988 1.00 94.50 103 GLU A CA 1
ATOM 836 C C . GLU A 1 103 ? -2.098 -0.553 -12.230 1.00 94.50 103 GLU A C 1
ATOM 838 O O . GLU A 1 103 ? -2.143 -0.600 -10.999 1.00 94.50 103 GLU A O 1
ATOM 843 N N . LYS A 1 104 ? -3.002 0.126 -12.947 1.00 95.94 104 LYS A N 1
ATOM 844 C CA . LYS A 1 104 ? -4.128 0.852 -12.340 1.00 95.94 104 LYS A CA 1
ATOM 845 C C . LYS A 1 104 ? -5.024 -0.072 -11.518 1.00 95.94 104 LYS A C 1
ATOM 847 O O . LYS A 1 104 ? -5.375 0.269 -10.393 1.00 95.94 104 LYS A O 1
ATOM 852 N N . GLU A 1 105 ? -5.360 -1.253 -12.033 1.00 96.81 105 GLU A N 1
ATOM 853 C CA . GLU A 1 105 ? -6.146 -2.255 -11.301 1.00 96.81 105 GLU A CA 1
ATOM 854 C C . GLU A 1 105 ? -5.451 -2.704 -10.012 1.00 96.81 105 GLU A C 1
ATOM 856 O O . GLU A 1 105 ? -6.090 -2.770 -8.959 1.00 96.81 105 GLU A O 1
ATOM 861 N N . ARG A 1 106 ? -4.135 -2.950 -10.058 1.00 96.56 106 ARG A N 1
ATOM 862 C CA . ARG A 1 106 ? -3.344 -3.300 -8.869 1.00 96.56 106 ARG A CA 1
ATOM 863 C C . ARG A 1 106 ? -3.377 -2.188 -7.827 1.00 96.56 106 ARG A C 1
ATOM 865 O O . ARG A 1 106 ? -3.704 -2.470 -6.675 1.00 96.56 106 ARG A O 1
ATOM 872 N N . ILE A 1 107 ? -3.118 -0.943 -8.225 1.00 96.44 107 ILE A N 1
ATOM 873 C CA . ILE A 1 107 ? -3.155 0.219 -7.324 1.00 96.44 107 ILE A CA 1
ATOM 874 C C . ILE A 1 107 ? -4.553 0.377 -6.716 1.00 96.44 107 ILE A C 1
ATOM 876 O O . ILE A 1 107 ? -4.691 0.496 -5.500 1.00 96.44 107 ILE A O 1
ATOM 880 N N . ASN A 1 108 ? -5.602 0.288 -7.533 1.00 97.12 108 ASN A N 1
ATOM 881 C CA . ASN A 1 108 ? -6.984 0.385 -7.066 1.00 97.12 108 ASN A CA 1
ATOM 882 C C . ASN A 1 108 ? -7.336 -0.734 -6.078 1.00 97.12 108 ASN A C 1
ATOM 884 O O . ASN A 1 108 ? -7.985 -0.484 -5.062 1.00 97.12 108 ASN A O 1
ATOM 888 N N . SER A 1 109 ? -6.890 -1.965 -6.341 1.00 97.06 109 SER A N 1
ATOM 889 C CA . SER A 1 109 ? -7.120 -3.096 -5.441 1.00 97.06 109 SER A CA 1
ATOM 890 C C . SER A 1 109 ? -6.406 -2.914 -4.097 1.00 97.06 109 SER A C 1
ATOM 892 O O . SER A 1 109 ? -7.019 -3.144 -3.054 1.00 97.06 109 SER A O 1
ATOM 894 N N . ALA A 1 110 ? -5.162 -2.422 -4.104 1.00 96.62 110 ALA A N 1
ATOM 895 C CA . ALA A 1 110 ? -4.401 -2.123 -2.894 1.00 96.62 110 ALA A CA 1
ATOM 896 C C . ALA A 1 110 ? -5.062 -0.997 -2.087 1.00 96.62 110 ALA A C 1
ATOM 898 O O . ALA A 1 110 ? -5.300 -1.152 -0.890 1.00 96.62 110 ALA A O 1
ATOM 899 N N . ASN A 1 111 ? -5.460 0.090 -2.752 1.00 96.94 111 ASN A N 1
ATOM 900 C CA . ASN A 1 111 ? -6.160 1.206 -2.113 1.00 96.94 111 ASN A CA 1
ATOM 901 C C . ASN A 1 111 ? -7.478 0.756 -1.477 1.00 96.94 111 ASN A C 1
ATOM 903 O O . ASN A 1 111 ? -7.785 1.140 -0.351 1.00 96.94 111 ASN A O 1
ATOM 907 N N . ARG A 1 112 ? -8.228 -0.124 -2.149 1.00 97.25 112 ARG A N 1
ATOM 908 C CA . ARG A 1 112 ? -9.463 -0.697 -1.604 1.00 97.25 112 ARG A CA 1
ATOM 909 C C . ARG A 1 112 ? -9.209 -1.540 -0.353 1.00 97.25 112 ARG A C 1
ATOM 911 O O . ARG A 1 112 ? -10.038 -1.542 0.554 1.00 97.25 112 ARG A O 1
ATOM 918 N N . LEU A 1 113 ? -8.098 -2.276 -0.293 1.00 97.56 113 LEU A N 1
ATOM 919 C CA . LEU A 1 113 ? -7.722 -3.034 0.904 1.00 97.56 113 LEU A CA 1
ATOM 920 C C . LEU A 1 113 ? -7.393 -2.102 2.072 1.00 97.56 113 LEU A C 1
ATOM 922 O O . LEU A 1 113 ? -7.873 -2.340 3.178 1.00 97.56 113 LEU A O 1
ATOM 926 N N . ILE A 1 114 ? -6.646 -1.028 1.809 1.00 97.06 114 ILE A N 1
ATOM 927 C CA . ILE A 1 114 ? -6.304 -0.013 2.813 1.00 97.06 114 ILE A CA 1
ATOM 928 C C . ILE A 1 114 ? -7.574 0.665 3.342 1.00 97.06 114 ILE A C 1
ATOM 930 O O . ILE A 1 114 ? -7.788 0.697 4.549 1.00 97.06 114 ILE A O 1
ATOM 934 N N . GLN A 1 115 ? -8.466 1.122 2.458 1.00 97.12 115 GLN A N 1
ATOM 935 C CA . GLN A 1 115 ? -9.739 1.744 2.849 1.00 97.12 115 GLN A CA 1
ATOM 936 C C . GLN A 1 115 ? -10.596 0.812 3.711 1.00 97.12 115 GLN A C 1
ATOM 938 O O . GLN A 1 115 ? -11.075 1.211 4.766 1.00 97.12 115 GLN A O 1
ATOM 943 N N . ARG A 1 116 ? -10.717 -0.464 3.326 1.00 97.75 116 ARG A N 1
ATOM 944 C CA . ARG A 1 116 ? -11.437 -1.466 4.129 1.00 97.75 116 ARG A CA 1
ATOM 945 C C . ARG A 1 116 ? -10.834 -1.663 5.515 1.00 97.75 116 ARG A C 1
ATOM 947 O O . ARG A 1 116 ? -11.568 -2.003 6.439 1.00 97.75 116 ARG A O 1
ATOM 954 N N . HIS A 1 117 ? -9.516 -1.544 5.652 1.00 97.00 117 HIS A N 1
ATOM 955 C CA . HIS A 1 117 ? -8.860 -1.641 6.951 1.00 97.00 117 HIS A CA 1
ATOM 956 C C . HIS A 1 117 ? -9.215 -0.437 7.824 1.00 97.00 117 HIS A C 1
ATOM 958 O O . HIS A 1 117 ? -9.685 -0.625 8.941 1.00 97.00 117 HIS A O 1
ATOM 964 N N . ILE A 1 118 ? -9.094 0.770 7.269 1.00 97.44 118 ILE A N 1
ATOM 965 C CA . ILE A 1 118 ? -9.433 2.025 7.951 1.00 97.44 118 ILE A CA 1
ATOM 966 C C . ILE A 1 118 ? -10.897 2.007 8.409 1.00 97.44 118 ILE A C 1
ATOM 968 O O . ILE A 1 118 ? -11.171 2.195 9.589 1.00 97.44 118 ILE A O 1
ATOM 972 N N . GLU A 1 119 ? -11.836 1.659 7.525 1.00 97.62 119 GLU A N 1
ATOM 973 C CA . GLU A 1 119 ? -13.263 1.574 7.872 1.00 97.62 119 GLU A CA 1
ATOM 974 C C . GLU A 1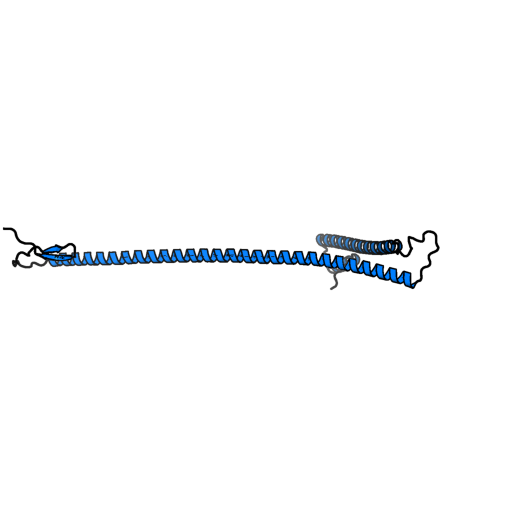 119 ? -13.544 0.574 9.004 1.00 97.62 119 GLU A C 1
ATOM 976 O O . GLU A 1 119 ? -14.447 0.775 9.818 1.00 97.62 119 GLU A O 1
ATOM 981 N N . LYS A 1 120 ? -12.809 -0.545 9.051 1.00 97.81 120 LYS A N 1
ATOM 982 C CA . LYS A 1 120 ? -12.946 -1.531 10.132 1.00 97.81 120 LYS A CA 1
ATOM 983 C C . LYS A 1 120 ? -12.421 -0.983 11.451 1.00 97.81 120 LYS A C 1
ATOM 985 O O . LYS A 1 120 ? -13.062 -1.201 12.476 1.00 97.81 120 LYS A O 1
ATOM 990 N N . GLU A 1 121 ? -11.281 -0.300 11.428 1.00 96.75 121 GLU A N 1
ATOM 991 C CA . GLU A 1 121 ? -10.701 0.325 12.616 1.00 96.75 121 GLU A CA 1
ATOM 992 C C . GLU A 1 121 ? -11.602 1.436 13.158 1.00 96.75 121 GLU A C 1
ATOM 994 O O . GLU A 1 121 ? -11.867 1.468 14.357 1.00 96.75 121 GLU A O 1
ATOM 999 N N . GLU A 1 122 ? -12.146 2.288 12.290 1.00 97.19 122 GLU A N 1
ATOM 1000 C CA . GLU A 1 122 ? -13.090 3.343 12.674 1.00 97.19 122 GLU A CA 1
ATOM 1001 C C . GLU A 1 122 ? -14.364 2.762 13.292 1.00 97.19 122 GLU A C 1
ATOM 1003 O O . GLU A 1 122 ? -14.756 3.158 14.389 1.00 97.19 122 GLU A O 1
ATOM 1008 N N . LYS A 1 123 ? -14.966 1.746 12.660 1.00 97.69 123 LYS A N 1
ATOM 1009 C CA . LYS A 1 123 ? -16.145 1.060 13.215 1.00 97.69 123 LYS A CA 1
ATOM 1010 C C . LYS A 1 123 ? -15.850 0.373 14.545 1.00 97.69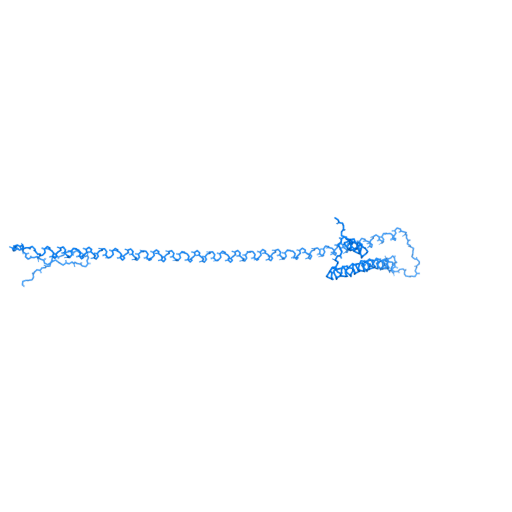 123 LYS A C 1
ATOM 1012 O O . LYS A 1 123 ? -16.714 0.335 15.420 1.00 97.69 123 LYS A O 1
ATOM 1017 N N . ALA A 1 124 ? -14.654 -0.192 14.708 1.00 97.06 124 ALA A N 1
ATOM 1018 C CA . ALA A 1 124 ? -14.246 -0.806 15.965 1.00 97.06 124 ALA A CA 1
ATOM 1019 C C . ALA A 1 124 ? -14.106 0.241 17.080 1.00 97.06 124 ALA A C 1
ATOM 1021 O O . ALA A 1 124 ? -14.592 -0.003 18.185 1.00 97.06 124 ALA A O 1
ATOM 1022 N N . ARG A 1 125 ? -13.517 1.407 16.781 1.00 96.50 125 ARG A N 1
ATOM 1023 C CA . ARG A 1 125 ? -13.415 2.536 17.720 1.00 96.50 125 ARG A CA 1
ATOM 1024 C C . ARG A 1 125 ? -14.790 3.069 18.110 1.00 96.50 125 ARG A C 1
ATOM 1026 O O . ARG A 1 125 ? -15.095 3.134 19.294 1.00 96.50 125 ARG A O 1
ATOM 1033 N N . GLU A 1 126 ? -15.666 3.319 17.139 1.00 96.94 126 GLU A N 1
ATOM 1034 C CA . GLU A 1 126 ? -17.031 3.784 17.415 1.00 96.94 126 GLU A CA 1
ATOM 1035 C C . GLU A 1 126 ? -17.811 2.771 18.278 1.00 96.94 126 GLU A C 1
ATOM 1037 O O . GLU A 1 126 ? -18.537 3.131 19.208 1.00 96.94 126 GLU A O 1
ATOM 1042 N N . ALA A 1 127 ? -17.649 1.470 18.015 1.00 97.06 127 ALA A N 1
ATOM 1043 C CA . ALA A 1 127 ? -18.272 0.429 18.824 1.00 97.06 127 ALA A CA 1
ATOM 1044 C C . ALA A 1 127 ? -17.722 0.382 20.262 1.00 97.06 127 ALA A C 1
ATOM 1046 O O . ALA A 1 127 ? -18.483 0.078 21.185 1.00 97.06 127 ALA A O 1
ATOM 1047 N N . GLN A 1 128 ? -16.431 0.664 20.463 1.00 95.94 128 GLN A N 1
ATOM 1048 C CA . GLN A 1 128 ? -15.822 0.777 21.791 1.00 95.94 128 GLN A CA 1
ATOM 1049 C C . GLN A 1 128 ? -16.371 1.990 22.545 1.00 95.94 128 GLN A C 1
ATOM 1051 O O . GLN A 1 128 ? -16.898 1.813 23.641 1.00 95.94 128 GLN A O 1
ATOM 1056 N N . GLU A 1 129 ? -16.388 3.170 21.925 1.00 96.38 129 GLU A N 1
ATOM 1057 C CA . GLU A 1 129 ? -16.938 4.393 22.527 1.00 96.38 129 GLU A CA 1
ATOM 1058 C C . GLU A 1 129 ? -18.410 4.214 22.932 1.00 96.38 129 GLU A C 1
ATOM 1060 O O . GLU A 1 129 ? -18.816 4.554 24.045 1.00 96.38 129 GLU A O 1
ATOM 1065 N N . ARG A 1 130 ? -19.224 3.579 22.077 1.00 96.94 130 ARG A N 1
ATOM 1066 C CA . ARG A 1 130 ? -20.625 3.259 22.407 1.00 96.94 130 ARG A CA 1
ATOM 1067 C C . ARG A 1 130 ? -20.750 2.296 23.590 1.00 96.94 130 ARG A C 1
ATOM 1069 O O . ARG A 1 130 ? -21.697 2.408 24.373 1.00 96.94 130 ARG A O 1
ATOM 1076 N N . ARG A 1 131 ? -19.841 1.324 23.723 1.00 96.75 131 ARG A N 1
ATOM 1077 C CA . ARG A 1 131 ? -19.824 0.400 24.871 1.00 96.75 131 ARG A CA 1
ATOM 1078 C C . ARG A 1 131 ? -19.451 1.135 26.152 1.00 96.75 131 ARG A C 1
ATOM 1080 O O . ARG A 1 131 ? -20.135 0.947 27.155 1.00 96.75 131 ARG A O 1
ATOM 1087 N N . GLU A 1 132 ? -18.434 1.984 26.106 1.00 96.62 132 GLU A N 1
ATOM 1088 C CA . GLU A 1 132 ? -18.001 2.800 27.242 1.00 96.62 132 GLU A CA 1
ATOM 1089 C C . GLU A 1 132 ? -19.110 3.750 27.699 1.00 96.62 132 GLU A C 1
ATOM 1091 O O . GLU A 1 132 ? -19.474 3.745 28.876 1.00 96.62 132 GLU A O 1
ATOM 1096 N N . ALA A 1 133 ? -19.754 4.460 26.769 1.00 96.38 133 ALA A N 1
ATOM 1097 C CA . ALA A 1 133 ? -20.892 5.327 27.069 1.00 96.38 133 ALA A CA 1
ATOM 1098 C C . ALA A 1 133 ? -22.054 4.557 27.724 1.00 96.38 133 ALA A C 1
ATOM 1100 O O . ALA A 1 133 ? -22.704 5.050 28.649 1.00 96.38 133 ALA A O 1
ATOM 1101 N N . ARG A 1 134 ? -22.310 3.314 27.290 1.00 96.88 134 ARG A N 1
ATOM 1102 C CA . ARG A 1 134 ? -23.344 2.460 27.893 1.00 96.88 134 ARG A CA 1
ATOM 1103 C C . ARG A 1 134 ? -22.991 2.049 29.321 1.00 96.88 134 ARG A C 1
ATOM 1105 O O . ARG A 1 134 ? -23.881 2.055 30.172 1.00 96.88 134 ARG A O 1
ATOM 1112 N N . ILE A 1 135 ? -21.731 1.696 29.580 1.00 96.31 135 ILE A N 1
ATOM 1113 C CA . ILE A 1 135 ? -21.255 1.345 30.924 1.00 96.31 135 ILE A CA 1
ATOM 1114 C C . ILE A 1 135 ? -21.387 2.560 31.845 1.00 96.31 135 ILE A C 1
ATOM 1116 O O . ILE A 1 135 ? -22.027 2.454 32.888 1.00 96.31 135 ILE A O 1
ATOM 1120 N N . GLN A 1 136 ? -20.912 3.730 31.412 1.00 96.31 136 GLN A N 1
ATOM 1121 C CA . GLN A 1 136 ? -21.025 4.974 32.179 1.00 96.31 136 GLN A CA 1
ATOM 1122 C C . GLN A 1 136 ? -22.486 5.336 32.483 1.00 96.31 136 GLN A C 1
ATOM 1124 O O . GLN A 1 136 ? -22.829 5.653 33.621 1.00 96.31 136 GLN A O 1
ATOM 1129 N N . ALA A 1 137 ? -23.388 5.219 31.503 1.00 96.50 137 ALA A N 1
ATOM 1130 C CA . ALA A 1 137 ? -24.812 5.470 31.718 1.00 96.50 137 ALA A CA 1
ATOM 1131 C C . ALA A 1 137 ? -25.443 4.479 32.713 1.00 96.50 137 ALA A C 1
ATOM 1133 O O . ALA A 1 137 ? -26.324 4.843 33.497 1.00 96.50 137 ALA A O 1
ATOM 1134 N N . GLN A 1 138 ? -25.016 3.215 32.691 1.00 96.44 138 GLN A N 1
ATOM 1135 C CA . GLN A 1 138 ? -25.494 2.201 33.626 1.00 96.44 138 GLN A CA 1
ATOM 1136 C C . GLN A 1 138 ? -24.968 2.446 35.046 1.00 96.44 138 GLN A C 1
ATOM 1138 O O . GLN A 1 138 ? -25.725 2.304 36.010 1.00 96.44 138 GLN A O 1
ATOM 1143 N N . GLU A 1 139 ? -23.708 2.853 35.181 1.00 95.81 139 GLU A N 1
ATOM 1144 C CA . GLU A 1 139 ? -23.109 3.244 36.456 1.00 95.81 139 GLU A CA 1
ATOM 1145 C C . GLU A 1 139 ? -23.786 4.484 37.041 1.00 95.81 139 GLU A C 1
ATOM 1147 O O . GLU A 1 139 ? -24.188 4.449 38.204 1.00 95.81 139 GLU A O 1
ATOM 1152 N N . ALA A 1 140 ? -24.026 5.519 36.232 1.00 95.75 140 ALA A N 1
ATOM 1153 C CA . ALA A 1 140 ? -24.748 6.719 36.650 1.00 95.75 140 ALA A CA 1
ATOM 1154 C C . ALA A 1 140 ? -26.156 6.379 37.169 1.00 95.75 140 ALA A C 1
ATOM 1156 O O . ALA A 1 140 ? -26.524 6.769 38.278 1.00 95.75 140 ALA A O 1
ATOM 1157 N N . LYS A 1 141 ? -26.913 5.546 36.438 1.00 96.56 141 LYS A N 1
ATOM 1158 C CA . LYS A 1 141 ? -28.231 5.061 36.893 1.00 96.56 141 LYS A CA 1
ATOM 1159 C C . LYS A 1 141 ? -28.147 4.279 38.203 1.00 96.56 141 LYS A C 1
ATOM 1161 O O . LYS A 1 141 ? -29.035 4.391 39.048 1.00 96.56 141 LYS A O 1
ATOM 1166 N N . ARG A 1 142 ? -27.100 3.467 38.390 1.00 95.50 142 ARG A N 1
ATOM 1167 C CA . ARG A 1 142 ? -26.894 2.697 39.627 1.00 95.50 142 ARG A CA 1
ATOM 1168 C C . ARG A 1 142 ? -26.572 3.614 40.807 1.00 95.50 142 ARG A C 1
ATOM 1170 O O . ARG A 1 142 ? -27.105 3.386 41.894 1.00 95.50 142 ARG A O 1
ATOM 1177 N N . GLN A 1 143 ? -25.745 4.635 40.599 1.00 94.50 143 GLN A N 1
ATOM 1178 C CA . GLN A 1 143 ? -25.416 5.637 41.614 1.00 94.50 143 GLN A CA 1
ATOM 1179 C C . GLN A 1 143 ? -26.648 6.458 42.006 1.00 94.50 143 GLN A C 1
ATOM 1181 O O . GLN A 1 143 ? -26.938 6.583 43.194 1.00 94.50 143 GLN A O 1
ATOM 1186 N N . GLU A 1 144 ? -27.431 6.926 41.034 1.00 94.94 144 GLU A N 1
ATOM 1187 C CA . GLU A 1 144 ? -28.661 7.684 41.286 1.00 94.94 144 GLU A CA 1
ATOM 1188 C C . GLU A 1 144 ? -29.702 6.839 42.041 1.00 94.94 144 GLU A C 1
ATOM 1190 O O . GLU A 1 144 ? -30.283 7.280 43.035 1.00 94.94 144 GLU A O 1
ATOM 1195 N N . ALA A 1 145 ? -29.887 5.575 41.644 1.00 95.75 145 ALA A N 1
ATOM 1196 C 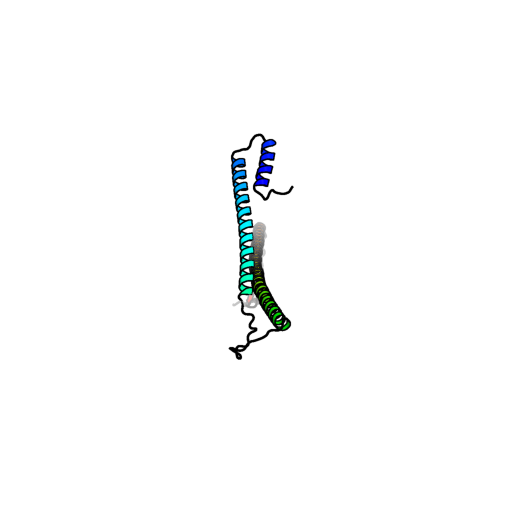CA . ALA A 1 145 ? -30.773 4.654 42.351 1.00 95.75 145 ALA A CA 1
ATOM 1197 C C . ALA A 1 145 ? -30.310 4.387 43.795 1.00 95.75 145 ALA A C 1
ATOM 1199 O O . ALA A 1 145 ? -31.146 4.282 44.696 1.00 95.75 145 ALA A O 1
ATOM 1200 N N . ALA A 1 146 ? -28.998 4.283 44.030 1.00 94.25 146 ALA A N 1
ATOM 1201 C CA . ALA A 1 146 ? -28.435 4.129 45.369 1.00 94.25 146 ALA A CA 1
ATOM 1202 C C . ALA A 1 146 ? -28.627 5.396 46.219 1.00 94.25 146 ALA A C 1
ATOM 1204 O O . ALA A 1 146 ? -29.063 5.292 47.365 1.00 94.25 146 ALA A O 1
ATOM 1205 N N . ALA A 1 147 ? -28.388 6.582 45.653 1.00 94.38 147 ALA A N 1
ATOM 1206 C CA . ALA A 1 147 ? -28.620 7.862 46.321 1.00 94.38 147 ALA A CA 1
ATOM 1207 C C . ALA A 1 147 ? -30.098 8.039 46.699 1.00 94.38 147 ALA A C 1
ATOM 1209 O O . ALA A 1 147 ? -30.414 8.353 47.845 1.00 94.38 147 ALA A O 1
ATOM 1210 N N . ARG A 1 148 ? -31.021 7.719 45.785 1.00 95.19 148 ARG A N 1
ATOM 1211 C CA . ARG A 1 148 ? -32.466 7.781 46.046 1.00 95.19 148 ARG A CA 1
ATOM 1212 C C . ARG A 1 148 ? -32.916 6.799 47.130 1.00 95.19 148 ARG A C 1
ATOM 1214 O O . ARG A 1 148 ? -33.856 7.089 47.866 1.00 95.19 148 ARG A O 1
ATOM 1221 N N . LYS A 1 149 ? -32.284 5.623 47.232 1.00 95.19 149 LYS A N 1
ATOM 1222 C CA . LYS A 1 149 ? -32.542 4.681 48.336 1.00 95.19 149 LYS A CA 1
ATOM 1223 C C . LYS A 1 149 ? -32.063 5.246 49.674 1.00 95.19 149 LYS A C 1
ATOM 1225 O O . LYS A 1 149 ? -32.845 5.223 50.616 1.00 95.19 149 LYS A O 1
ATOM 1230 N N . ARG A 1 150 ? -30.851 5.813 49.726 1.00 93.12 150 ARG A N 1
ATOM 1231 C CA . ARG A 1 150 ? -30.310 6.461 50.935 1.00 93.12 150 ARG A CA 1
ATOM 1232 C C . ARG A 1 150 ? -31.192 7.614 51.410 1.00 93.12 150 ARG A C 1
ATOM 1234 O O . ARG A 1 150 ? -31.596 7.612 52.562 1.00 93.12 150 ARG A O 1
ATOM 1241 N N . GLN A 1 151 ? -31.608 8.503 50.506 1.00 93.19 151 GLN A N 1
ATOM 1242 C CA . GLN A 1 151 ? -32.535 9.596 50.833 1.00 93.19 151 GLN A CA 1
ATOM 1243 C C . GLN A 1 151 ? -33.848 9.079 51.439 1.00 93.19 151 GLN A C 1
ATOM 1245 O O . GLN A 1 151 ? -34.305 9.574 52.463 1.00 93.19 151 GLN A O 1
ATOM 1250 N N . LYS A 1 152 ? -34.440 8.026 50.857 1.00 94.94 152 LYS A N 1
ATOM 1251 C CA . LYS A 1 152 ? -35.659 7.410 51.409 1.00 94.94 152 LYS A CA 1
ATOM 1252 C C . LYS A 1 152 ? -35.439 6.782 52.786 1.00 94.94 152 LYS A C 1
ATOM 1254 O O . LYS A 1 152 ? -36.366 6.756 53.593 1.00 94.94 152 LYS A O 1
ATOM 1259 N N . GLU A 1 153 ? -34.268 6.208 53.040 1.00 92.88 153 GLU A N 1
ATOM 1260 C CA . GLU A 1 153 ? -33.917 5.652 54.349 1.00 92.88 153 GLU A CA 1
ATOM 1261 C C . GLU A 1 153 ? -33.729 6.762 55.388 1.00 92.88 153 GLU A C 1
ATOM 1263 O O . GLU A 1 153 ? -34.305 6.664 56.471 1.00 92.88 153 GLU A O 1
ATOM 1268 N N . GLU A 1 154 ? -33.038 7.846 55.036 1.00 92.25 154 GLU A N 1
ATOM 1269 C CA . GLU A 1 154 ? -32.883 9.043 55.873 1.00 92.25 154 GLU A CA 1
ATOM 1270 C C . GLU A 1 154 ? -34.243 9.674 56.207 1.00 92.25 154 GLU A C 1
ATOM 1272 O O . GLU A 1 154 ? -34.548 9.905 57.376 1.00 92.25 154 GLU A O 1
ATOM 1277 N N . GLU A 1 155 ? -35.126 9.856 55.219 1.00 93.44 155 GLU A N 1
ATOM 1278 C CA . GLU A 1 155 ? -36.493 10.351 55.437 1.00 93.44 155 GLU A CA 1
ATOM 1279 C C . GLU A 1 155 ? -37.294 9.454 56.392 1.00 93.44 155 GLU A C 1
ATOM 1281 O O . GLU A 1 155 ? -38.009 9.942 57.273 1.00 93.44 155 GLU A O 1
ATOM 1286 N N . ARG A 1 156 ? -37.180 8.126 56.246 1.00 93.44 156 ARG A N 1
ATOM 1287 C CA . ARG A 1 156 ? -37.832 7.170 57.155 1.00 93.44 156 ARG A CA 1
ATOM 1288 C C . ARG A 1 156 ? -37.284 7.291 58.571 1.00 93.44 156 ARG A C 1
ATOM 1290 O O . ARG A 1 156 ? -38.079 7.286 59.511 1.00 93.44 156 ARG A O 1
ATOM 1297 N N . GLN A 1 157 ? -35.969 7.417 58.731 1.00 92.31 157 GLN A N 1
ATOM 1298 C CA . GLN A 1 157 ? -35.338 7.592 60.038 1.00 92.31 157 GLN A CA 1
ATOM 1299 C C . GLN A 1 157 ? -35.758 8.911 60.696 1.00 92.31 157 GLN A C 1
ATOM 1301 O O . GLN A 1 157 ? -36.170 8.898 61.854 1.00 92.31 157 GLN A O 1
ATOM 1306 N N . LEU A 1 158 ? -35.777 10.022 59.954 1.00 91.69 158 LEU A N 1
ATOM 1307 C CA . LEU A 1 158 ? -36.272 11.317 60.440 1.00 91.69 158 LEU A CA 1
ATOM 1308 C C . LEU A 1 158 ? -37.749 11.247 60.857 1.00 91.69 158 LEU A C 1
ATOM 1310 O O . LEU A 1 158 ? -38.152 11.798 61.887 1.00 91.69 158 LEU A O 1
ATOM 1314 N N . LYS A 1 159 ? -38.580 10.526 60.096 1.00 93.38 159 LYS A N 1
ATOM 1315 C CA . LYS A 1 159 ? -39.995 10.326 60.434 1.00 93.38 159 LYS A CA 1
ATOM 1316 C C . LYS A 1 159 ? -40.177 9.482 61.699 1.00 93.38 159 LYS A C 1
ATOM 1318 O O . LYS A 1 159 ? -41.043 9.793 62.514 1.00 93.38 159 LYS A O 1
ATOM 1323 N N . LEU A 1 160 ? -39.365 8.442 61.887 1.00 93.38 160 LEU A N 1
ATOM 1324 C CA . LEU A 1 160 ? -39.375 7.633 63.109 1.00 93.38 160 LEU A CA 1
ATOM 1325 C C . LEU A 1 160 ? -38.891 8.441 64.320 1.00 93.38 160 LEU A C 1
ATOM 1327 O O . LEU A 1 160 ? -39.560 8.437 65.351 1.00 93.38 160 LEU A O 1
ATOM 1331 N N . ALA A 1 161 ? -37.797 9.193 64.180 1.00 90.69 161 ALA A N 1
ATOM 1332 C CA . ALA A 1 161 ? -37.272 10.061 65.232 1.00 90.69 161 ALA A CA 1
ATOM 1333 C C . ALA A 1 161 ? -38.287 11.141 65.648 1.00 90.69 161 ALA A C 1
ATOM 1335 O O . ALA A 1 161 ? -38.518 11.358 66.837 1.00 90.69 161 ALA A O 1
ATOM 1336 N N . SER A 1 162 ? -38.969 11.776 64.687 1.00 91.75 162 SER A N 1
ATOM 1337 C CA . SER A 1 162 ? -40.011 12.766 64.999 1.00 91.75 162 SER A CA 1
ATOM 1338 C C . SER A 1 162 ? -41.242 12.147 65.673 1.00 91.75 162 SER A C 1
ATOM 1340 O O . SER A 1 162 ? -41.795 12.751 66.594 1.00 91.75 162 SER A O 1
ATOM 1342 N N . GLN A 1 163 ? -41.652 10.929 65.291 1.00 91.12 163 GLN A N 1
ATOM 1343 C CA . GLN A 1 163 ? -42.706 10.196 66.006 1.00 91.12 163 GLN A CA 1
ATOM 1344 C C . GLN A 1 163 ? -42.312 9.864 67.447 1.00 91.12 163 GLN A C 1
ATOM 1346 O O . GLN A 1 163 ? -43.144 10.023 68.342 1.00 91.12 163 GLN A O 1
ATOM 1351 N N . GLN A 1 164 ? -41.068 9.434 67.680 1.00 89.62 164 GLN A N 1
ATOM 1352 C CA . GLN A 1 164 ? -40.557 9.154 69.024 1.00 89.62 164 GLN A CA 1
ATOM 1353 C C . GLN A 1 164 ? -40.592 10.416 69.892 1.00 89.62 164 GLN A C 1
ATOM 1355 O O . GLN A 1 164 ? -41.254 10.407 70.929 1.00 89.62 164 GLN A O 1
ATOM 1360 N N . LEU A 1 165 ? -40.042 11.534 69.407 1.00 88.12 165 LEU A N 1
ATOM 1361 C CA . LEU A 1 165 ? -40.090 12.825 70.104 1.00 88.12 165 LEU A CA 1
ATOM 1362 C C . LEU A 1 165 ? -41.526 13.269 70.426 1.00 88.12 165 LEU A C 1
ATOM 1364 O O . LEU A 1 165 ? -41.808 13.703 71.542 1.00 88.12 165 LEU A O 1
ATOM 1368 N N . ALA A 1 166 ? -42.463 13.125 69.484 1.00 88.50 166 ALA A N 1
ATOM 1369 C CA . ALA A 1 166 ? -43.869 13.460 69.717 1.00 88.50 166 ALA A CA 1
ATOM 1370 C C . ALA A 1 166 ? -44.525 12.543 70.768 1.00 88.50 166 ALA A C 1
ATOM 1372 O O . ALA A 1 166 ? -45.360 12.988 71.565 1.00 88.50 166 ALA A O 1
ATOM 1373 N N . SER A 1 167 ? -44.163 11.257 70.778 1.00 89.06 167 SER A N 1
ATOM 1374 C CA . SER A 1 167 ? -44.640 10.298 71.776 1.00 89.06 167 SER A CA 1
ATOM 1375 C C . SER A 1 167 ? -44.075 10.589 73.170 1.00 89.06 167 SER A C 1
ATOM 1377 O O . SER A 1 167 ? -44.839 10.583 74.139 1.00 89.06 167 SER A O 1
ATOM 1379 N N . ASP A 1 168 ? -42.800 10.967 73.261 1.00 87.44 168 ASP A N 1
ATOM 1380 C CA . ASP A 1 168 ? -42.132 11.351 74.504 1.00 87.44 168 ASP A CA 1
ATOM 1381 C C . ASP A 1 168 ? -42.711 12.646 75.070 1.00 87.44 168 ASP A C 1
ATOM 1383 O O . ASP A 1 168 ? -43.061 12.691 76.249 1.00 87.44 168 ASP A O 1
ATOM 1387 N N . GLN A 1 169 ? -42.946 13.660 74.232 1.00 86.25 169 GLN A N 1
ATOM 1388 C CA . GLN A 1 169 ? -43.643 14.887 74.635 1.00 86.25 169 GLN A CA 1
ATOM 1389 C C . GLN A 1 169 ? -45.057 14.596 75.160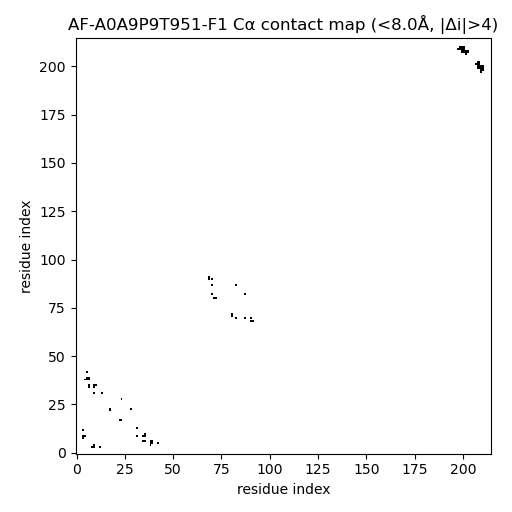 1.00 86.25 169 GLN A C 1
ATOM 1391 O O . GLN A 1 169 ? -45.470 15.133 76.190 1.00 86.25 169 GLN A O 1
ATOM 1396 N N . ARG A 1 170 ? -45.816 13.709 74.497 1.00 85.19 170 ARG A N 1
ATOM 1397 C CA . ARG A 1 170 ? -47.137 13.273 74.990 1.00 85.19 170 ARG A CA 1
ATOM 1398 C C . ARG A 1 170 ? -47.041 12.554 76.333 1.00 85.19 170 ARG A C 1
ATOM 1400 O O . ARG A 1 170 ? -47.913 12.749 77.182 1.00 85.19 170 ARG A O 1
ATOM 1407 N N . ASN A 1 171 ? -46.029 11.715 76.525 1.00 83.31 171 ASN A N 1
ATOM 1408 C CA . ASN A 1 171 ? -45.813 10.997 77.777 1.00 83.31 171 ASN A CA 1
ATOM 1409 C C . ASN A 1 171 ? -45.396 11.948 78.907 1.00 83.31 171 ASN A C 1
ATOM 1411 O O . ASN A 1 171 ? -45.966 11.854 79.993 1.00 83.31 171 ASN A O 1
ATOM 1415 N N . GLN A 1 172 ? -44.518 12.917 78.641 1.00 82.94 172 GLN A N 1
ATOM 1416 C CA . GLN A 1 172 ? -44.161 13.985 79.581 1.00 82.94 172 GLN A CA 1
ATOM 1417 C C . GLN A 1 172 ? -45.394 14.801 79.984 1.00 82.94 172 GLN A C 1
ATOM 1419 O O . GLN A 1 172 ? -45.702 14.885 81.167 1.00 82.94 172 GLN A O 1
ATOM 1424 N N . GLN A 1 173 ? -46.210 15.262 79.027 1.00 80.88 173 GLN A N 1
ATOM 1425 C CA . GLN A 1 173 ? -47.459 15.972 79.337 1.00 80.88 173 GLN A CA 1
ATOM 1426 C C . GLN A 1 173 ? -48.433 15.137 80.183 1.00 80.88 173 GLN A C 1
ATOM 1428 O O . GLN A 1 173 ? -49.139 15.676 81.039 1.00 80.88 173 GLN A O 1
ATOM 1433 N N . LYS A 1 174 ? -48.520 13.819 79.949 1.00 78.69 174 LYS A N 1
ATOM 1434 C CA . LYS A 1 174 ? -49.333 12.918 80.783 1.00 78.69 174 LYS A CA 1
ATOM 1435 C C . LYS A 1 174 ? -48.765 12.802 82.195 1.00 78.69 174 LYS A C 1
ATOM 1437 O O . LYS A 1 174 ? -49.547 12.840 83.144 1.00 78.69 174 LYS A O 1
ATOM 1442 N N . GLN A 1 175 ? -47.447 12.674 82.339 1.00 76.56 175 GLN A N 1
ATOM 1443 C CA . GLN A 1 175 ? -46.785 12.636 83.642 1.00 76.56 175 GLN A CA 1
ATOM 1444 C C . GLN A 1 175 ? -46.950 13.957 84.394 1.00 76.56 175 GLN A C 1
ATOM 1446 O O . GLN A 1 175 ? -47.293 13.936 85.573 1.00 76.56 175 GLN A O 1
ATOM 1451 N N . ASP A 1 176 ? -46.818 15.095 83.718 1.00 76.88 176 ASP A N 1
ATOM 1452 C CA . ASP A 1 176 ? -47.019 16.411 84.318 1.00 76.88 176 ASP A CA 1
ATOM 1453 C C . ASP A 1 176 ? -48.466 16.591 84.765 1.00 76.88 176 ASP A C 1
ATOM 1455 O O . ASP A 1 176 ? -48.699 16.932 85.921 1.00 76.88 176 ASP A O 1
ATOM 1459 N N . LYS A 1 177 ? -49.452 16.232 83.926 1.00 71.81 177 LYS A N 1
ATOM 1460 C CA . LYS A 1 177 ? -50.878 16.212 84.312 1.00 71.81 177 LYS A CA 1
ATOM 1461 C C . LYS A 1 177 ? -51.159 15.262 85.479 1.00 71.81 177 LYS A C 1
ATOM 1463 O O . LYS A 1 177 ? -52.017 15.559 86.314 1.00 71.81 177 LYS A O 1
ATOM 1468 N N . ALA A 1 178 ? -50.475 14.118 85.551 1.00 70.44 178 ALA A N 1
ATOM 1469 C CA . ALA A 1 178 ? -50.591 13.184 86.669 1.00 70.44 178 ALA A CA 1
ATOM 1470 C C . ALA A 1 178 ? -50.009 13.783 87.960 1.00 70.44 178 ALA A C 1
ATOM 1472 O O . ALA A 1 178 ? -50.670 13.724 88.998 1.00 70.44 178 ALA A O 1
ATOM 1473 N N . LYS A 1 179 ? -48.850 14.449 87.888 1.00 67.81 179 LYS A N 1
ATOM 1474 C CA . LYS A 1 179 ? -48.262 15.212 89.000 1.00 67.81 179 LYS A CA 1
ATOM 1475 C C . LYS A 1 179 ? -49.184 16.356 89.438 1.00 67.81 179 LYS A C 1
ATOM 1477 O O . LYS A 1 179 ? -49.445 16.494 90.630 1.00 67.81 179 LYS A O 1
ATOM 1482 N N . THR A 1 180 ? -49.790 17.105 88.508 1.00 62.78 180 THR A N 1
ATOM 1483 C CA . THR A 1 180 ? -50.761 18.166 88.849 1.00 62.78 180 THR A CA 1
ATOM 1484 C C . THR A 1 180 ? -52.014 17.602 89.524 1.00 62.78 180 THR A C 1
ATOM 1486 O O . THR A 1 180 ? -52.526 18.197 90.470 1.00 62.78 180 THR A O 1
ATOM 1489 N N . LYS A 1 181 ? -52.519 16.440 89.080 1.00 59.47 181 LYS A N 1
ATOM 1490 C CA . LYS A 1 181 ? -53.647 15.750 89.735 1.00 59.47 181 LYS A CA 1
ATOM 1491 C C . LYS A 1 181 ? -53.293 15.261 91.139 1.00 59.47 181 LYS A C 1
ATOM 1493 O O . LYS A 1 181 ? -54.139 15.345 92.024 1.00 59.47 181 LYS A O 1
ATOM 1498 N N . GLN A 1 182 ? -52.072 14.776 91.355 1.00 59.06 182 GLN A N 1
ATOM 1499 C CA . GLN A 1 182 ? -51.609 14.389 92.689 1.00 59.06 182 GLN A CA 1
ATOM 1500 C C . GLN A 1 182 ? -51.442 15.604 93.615 1.00 59.06 182 GLN A C 1
ATOM 1502 O O . GLN A 1 182 ? -51.834 15.514 94.776 1.00 59.06 182 GLN A O 1
ATOM 1507 N N . LEU A 1 183 ? -50.986 16.757 93.107 1.00 58.56 183 LEU A N 1
ATOM 1508 C CA . LEU A 1 183 ? -50.984 18.014 93.870 1.00 58.56 183 LEU A CA 1
ATOM 1509 C C . LEU A 1 183 ? -52.405 18.500 94.211 1.00 58.56 183 LEU A C 1
ATOM 1511 O O . LEU A 1 183 ? -52.654 18.892 95.347 1.00 58.56 183 LEU A O 1
ATOM 1515 N N . LYS A 1 184 ? -53.368 18.411 93.281 1.00 55.16 184 LYS A N 1
ATOM 1516 C CA . LYS A 1 184 ? -54.776 18.782 93.546 1.00 55.16 184 LYS A CA 1
ATOM 1517 C C . LYS A 1 184 ? -55.479 17.872 94.559 1.00 55.16 184 LYS A C 1
ATOM 1519 O O . LYS A 1 184 ? -56.453 18.289 95.170 1.00 55.16 184 LYS A O 1
ATOM 1524 N N . ARG A 1 185 ? -54.986 16.648 94.766 1.00 53.19 185 ARG A N 1
ATOM 1525 C CA . ARG A 1 185 ? -55.527 15.688 95.742 1.00 53.19 185 ARG A CA 1
ATOM 1526 C C . ARG A 1 185 ? -55.062 15.964 97.185 1.00 53.19 185 ARG A C 1
ATOM 1528 O O . ARG A 1 185 ? -55.543 15.305 98.098 1.00 53.19 185 ARG A O 1
ATOM 1535 N N . LYS A 1 186 ? -54.162 16.938 97.396 1.00 48.88 186 LYS A N 1
ATOM 1536 C CA . LYS A 1 186 ? -53.701 17.409 98.719 1.00 48.88 186 LYS A CA 1
ATOM 1537 C C . LYS A 1 186 ? -54.387 18.700 99.207 1.00 48.88 186 LYS A C 1
ATOM 1539 O O . LYS A 1 186 ? -53.884 19.345 100.117 1.00 48.88 186 LYS A O 1
ATOM 1544 N N . GLN A 1 187 ? -55.521 19.082 98.626 1.00 42.91 187 GLN A N 1
ATOM 1545 C CA . GLN A 1 187 ? -56.399 20.129 99.166 1.00 42.91 187 GLN A CA 1
ATOM 1546 C C . GLN A 1 187 ? -57.598 19.458 99.862 1.00 42.91 187 GLN A C 1
ATOM 1548 O O . GLN A 1 187 ? -58.212 18.580 99.246 1.00 42.91 187 GLN A O 1
ATOM 1553 N N . PRO A 1 188 ? -57.942 19.814 101.115 1.00 42.19 188 PRO A N 1
ATOM 1554 C CA . PRO A 1 188 ? -59.098 19.250 101.791 1.00 42.19 188 PRO A CA 1
ATOM 1555 C C . PRO A 1 188 ? -60.343 19.937 101.233 1.00 42.19 188 PRO A C 1
ATOM 1557 O O . PRO A 1 188 ? -60.516 21.143 101.390 1.00 42.19 188 PRO A O 1
ATOM 1560 N N . VAL A 1 189 ? -61.209 19.185 100.557 1.00 39.03 189 VAL A N 1
ATOM 1561 C CA . VAL A 1 189 ? -62.504 19.705 100.111 1.00 39.03 189 VAL A CA 1
ATOM 1562 C C . VAL A 1 189 ? -63.605 18.820 100.669 1.00 39.03 189 VAL A C 1
ATOM 1564 O O . VAL A 1 189 ? -63.600 17.600 100.513 1.00 39.03 189 VAL A O 1
ATOM 1567 N N . GLN A 1 190 ? -64.498 19.502 101.377 1.00 42.41 190 GLN A N 1
ATOM 1568 C CA . GLN A 1 190 ? -65.625 19.010 102.144 1.00 42.41 190 GLN A CA 1
ATOM 1569 C C . GLN A 1 190 ? -66.575 18.125 101.331 1.00 42.41 190 GLN A C 1
ATOM 1571 O O . GLN A 1 190 ? -66.820 18.326 100.140 1.00 42.41 190 GLN A O 1
ATOM 1576 N N . SER A 1 191 ? -67.138 17.154 102.041 1.00 43.66 191 SER A N 1
ATOM 1577 C CA . SER A 1 191 ? -68.199 16.258 101.609 1.00 43.66 191 SER A CA 1
ATOM 1578 C C . SER A 1 191 ? -69.466 17.018 101.218 1.00 43.66 191 SER A C 1
ATOM 1580 O O . SER A 1 191 ? -70.098 17.651 102.060 1.00 43.66 191 SER A O 1
ATOM 1582 N N . SER A 1 192 ? -69.898 16.858 99.970 1.00 40.12 192 SER A N 1
ATOM 1583 C CA . SER A 1 192 ? -71.302 17.020 99.593 1.00 40.12 192 SER A CA 1
ATOM 1584 C C . SER A 1 192 ? -71.735 15.824 98.750 1.00 40.12 192 SER A C 1
ATOM 1586 O O . SER A 1 192 ? -71.053 15.396 97.816 1.00 40.12 192 SER A O 1
ATOM 1588 N N . ALA A 1 193 ? -72.850 15.224 99.161 1.00 46.25 193 ALA A N 1
ATOM 1589 C CA . ALA A 1 193 ? -73.4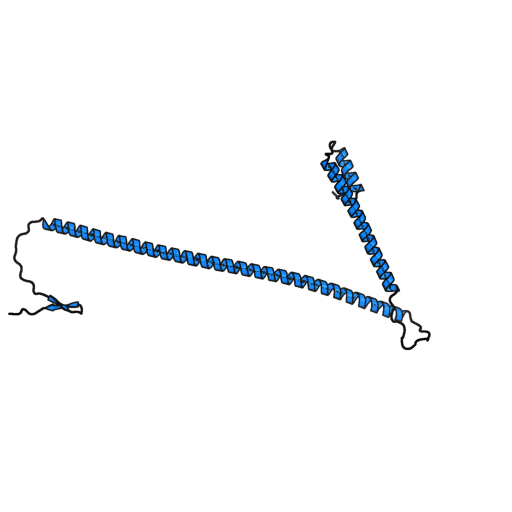77 14.101 98.490 1.00 46.25 193 ALA A CA 1
ATOM 1590 C C . ALA A 1 193 ? -73.927 14.503 97.077 1.00 46.25 193 ALA A C 1
ATOM 1592 O O . ALA A 1 193 ? -74.453 15.592 96.861 1.00 46.25 193 ALA A O 1
ATOM 1593 N N . SER A 1 194 ? -73.738 13.607 96.109 1.00 44.41 194 SER A N 1
ATOM 1594 C CA . SER A 1 194 ? -74.262 13.749 94.749 1.00 44.41 194 SER A CA 1
ATOM 1595 C C . SER A 1 194 ? -74.830 12.412 94.259 1.00 44.41 194 SER A C 1
ATOM 1597 O O . SER A 1 194 ? -74.319 11.354 94.637 1.00 44.41 194 SER A O 1
ATOM 1599 N N . PRO A 1 195 ? -75.911 12.438 93.462 1.00 50.81 195 PRO A N 1
ATOM 1600 C CA . PRO A 1 195 ? -76.797 11.297 93.270 1.00 50.81 195 PRO A CA 1
ATOM 1601 C C . PRO A 1 195 ? -76.212 10.237 92.326 1.00 50.81 195 PRO A C 1
ATOM 1603 O O . PRO A 1 195 ? -75.389 10.519 91.451 1.00 50.81 195 PRO A O 1
ATOM 1606 N N . LYS A 1 196 ? -76.663 8.989 92.507 1.00 58.44 196 LYS A N 1
ATOM 1607 C CA . LYS A 1 196 ? -76.264 7.815 91.715 1.00 58.44 196 LYS A CA 1
ATOM 1608 C C . LYS A 1 196 ? -76.489 8.065 90.213 1.00 58.44 196 LYS A C 1
ATOM 1610 O O . LYS A 1 196 ? -77.613 8.291 89.773 1.00 58.44 196 LYS A O 1
ATOM 1615 N N . ARG A 1 197 ? -75.417 7.989 89.412 1.00 57.38 197 ARG A N 1
ATOM 1616 C CA . ARG A 1 197 ? -75.478 8.037 87.938 1.00 57.38 197 ARG A CA 1
ATOM 1617 C C . ARG A 1 197 ? -76.046 6.728 87.386 1.00 57.38 197 ARG A C 1
ATOM 1619 O O . ARG A 1 197 ? -75.541 5.652 87.704 1.00 57.38 197 ARG A O 1
ATOM 1626 N N . ARG A 1 198 ? -77.042 6.837 86.502 1.00 61.62 198 ARG A N 1
ATOM 1627 C CA . ARG A 1 198 ? -77.572 5.723 85.698 1.00 61.62 198 ARG A CA 1
ATOM 1628 C C . ARG A 1 198 ? -76.503 5.186 84.740 1.00 61.62 198 ARG A C 1
ATOM 1630 O O . ARG A 1 198 ? -75.760 5.963 84.139 1.00 61.62 198 ARG A O 1
ATOM 1637 N N . LYS A 1 199 ? -76.430 3.860 84.592 1.00 63.50 199 LYS A N 1
ATOM 1638 C CA . LYS A 1 199 ? -75.479 3.183 83.695 1.00 63.50 199 LYS A CA 1
ATOM 1639 C C . LYS A 1 199 ? -75.921 3.361 82.236 1.00 63.50 199 LYS A C 1
ATOM 1641 O O . LYS A 1 199 ? -76.974 2.865 81.843 1.00 63.50 199 LYS A O 1
ATOM 1646 N N . THR A 1 200 ? -75.114 4.055 81.436 1.00 65.62 200 THR A N 1
ATOM 1647 C CA . THR A 1 200 ? -75.269 4.134 79.977 1.00 65.62 200 THR A CA 1
ATOM 1648 C C . THR A 1 200 ? -74.324 3.141 79.302 1.00 65.62 200 THR A C 1
ATOM 1650 O O . THR A 1 200 ? -73.134 3.097 79.607 1.00 65.62 200 THR A O 1
ATOM 1653 N N . GLY A 1 201 ? -74.857 2.317 78.402 1.00 66.12 201 GLY A N 1
ATOM 1654 C CA . GLY A 1 201 ? -74.077 1.428 77.537 1.00 66.12 201 GLY A CA 1
ATOM 1655 C C . GLY A 1 201 ? -73.838 2.071 76.172 1.00 66.12 201 GLY A C 1
ATOM 1656 O O . GLY A 1 201 ? -74.620 2.916 75.742 1.00 66.12 201 GLY A O 1
ATOM 1657 N N . VAL A 1 202 ? -72.767 1.684 75.478 1.00 70.19 202 VAL A N 1
ATOM 1658 C CA . VAL A 1 202 ? -72.481 2.133 74.105 1.00 70.19 202 VAL A CA 1
ATOM 1659 C C . VAL A 1 202 ? -72.773 0.978 73.150 1.00 70.19 202 VAL A C 1
ATOM 1661 O O . VAL A 1 202 ? -72.244 -0.118 73.323 1.00 70.19 202 VAL A O 1
ATOM 1664 N N . ALA A 1 203 ? -73.634 1.206 72.159 1.00 67.25 203 ALA A N 1
ATOM 1665 C CA . ALA A 1 203 ? -73.934 0.218 71.126 1.00 67.25 203 ALA A CA 1
ATOM 1666 C C . ALA A 1 203 ? -72.727 -0.000 70.200 1.00 67.25 203 ALA A C 1
ATOM 1668 O O . ALA A 1 203 ? -71.851 0.856 70.092 1.00 67.25 203 ALA A O 1
ATOM 1669 N N . ARG A 1 204 ? -72.712 -1.104 69.442 1.00 66.06 204 ARG A N 1
ATOM 1670 C CA . ARG A 1 204 ? -71.653 -1.398 68.452 1.00 66.06 204 ARG A CA 1
ATOM 1671 C C . ARG A 1 204 ? -71.443 -0.289 67.404 1.00 66.06 204 ARG A C 1
ATOM 1673 O O . ARG A 1 204 ? -70.360 -0.201 66.845 1.00 66.06 204 ARG A O 1
ATOM 1680 N N . SER A 1 205 ? -72.436 0.575 67.175 1.00 73.06 205 SER A N 1
ATOM 1681 C CA . SER A 1 205 ? -72.350 1.744 66.284 1.00 73.06 205 SER A CA 1
ATOM 1682 C C . SER A 1 205 ? -71.883 3.041 66.974 1.00 73.06 205 SER A C 1
ATOM 1684 O O . SER A 1 205 ? -71.959 4.111 66.377 1.00 73.06 205 SER A O 1
ATOM 1686 N N . GLY A 1 206 ? -71.476 2.984 68.247 1.00 73.38 206 GLY A N 1
ATOM 1687 C CA . GLY A 1 206 ? -70.938 4.124 68.999 1.00 73.38 206 GLY A CA 1
ATOM 1688 C C . GLY A 1 206 ? -71.965 5.047 69.671 1.00 73.38 206 GLY A C 1
ATOM 1689 O O . GLY A 1 206 ? -71.565 6.028 70.294 1.00 73.38 206 GLY A O 1
ATOM 1690 N N . ARG A 1 207 ? -73.275 4.765 69.594 1.00 73.81 207 ARG A N 1
ATOM 1691 C CA . ARG A 1 207 ? -74.321 5.572 70.264 1.00 73.81 207 ARG A CA 1
ATOM 1692 C C . ARG A 1 207 ? -74.569 5.128 71.710 1.00 73.81 207 ARG A C 1
ATOM 1694 O O . ARG A 1 207 ? -74.557 3.932 71.996 1.00 73.81 207 ARG A O 1
ATOM 1701 N N . SER A 1 208 ? -74.824 6.086 72.605 1.00 78.25 208 SER A N 1
ATOM 1702 C CA . SER A 1 208 ? -75.135 5.841 74.020 1.00 78.25 208 SER A CA 1
ATOM 1703 C C . SER A 1 208 ? -76.613 5.482 74.234 1.00 78.25 208 SER A C 1
ATOM 1705 O O . SER A 1 208 ? -77.504 6.135 73.697 1.00 78.25 208 SER A O 1
ATOM 1707 N N . ILE A 1 209 ? -76.876 4.441 75.032 1.00 73.50 209 ILE A N 1
ATOM 1708 C CA . ILE A 1 209 ? -78.214 3.911 75.348 1.00 73.50 209 ILE A CA 1
ATOM 1709 C C . ILE A 1 209 ? -78.357 3.754 76.873 1.00 73.50 209 ILE A C 1
ATOM 1711 O O . ILE A 1 209 ? -77.396 3.388 77.555 1.00 73.50 209 ILE A O 1
ATOM 1715 N N . GLN A 1 210 ? -79.546 4.034 77.419 1.00 76.94 210 GLN A N 1
ATOM 1716 C CA . GLN A 1 210 ? -79.873 3.820 78.836 1.00 76.94 210 GLN A CA 1
ATOM 1717 C C . GLN A 1 210 ? -80.393 2.393 79.067 1.00 76.94 210 GLN A C 1
ATOM 1719 O O . GLN A 1 210 ? -81.277 1.935 78.348 1.00 76.94 210 GLN A O 1
ATOM 1724 N N . LEU A 1 211 ? -79.840 1.692 80.062 1.00 70.94 211 LEU A N 1
ATOM 1725 C CA . LEU A 1 211 ? -80.251 0.329 80.421 1.00 70.94 211 LEU A CA 1
ATOM 1726 C C . LEU A 1 211 ? -81.347 0.354 81.508 1.00 70.94 211 LEU A C 1
ATOM 1728 O O . LEU A 1 211 ? -81.246 1.177 82.421 1.00 70.94 211 LEU A O 1
ATOM 1732 N N . PRO A 1 212 ? -82.365 -0.527 81.448 1.00 71.62 212 PRO A N 1
ATOM 1733 C CA . PRO A 1 212 ? -83.432 -0.575 82.450 1.00 71.62 212 PRO A CA 1
ATOM 1734 C C . PRO A 1 212 ? -82.960 -1.184 83.783 1.00 71.62 212 PRO A C 1
ATOM 1736 O O . PRO A 1 212 ? -82.161 -2.123 83.800 1.00 71.62 212 PRO A O 1
ATOM 1739 N N . GLU A 1 213 ? -83.473 -0.660 84.902 1.00 72.56 213 GLU A N 1
ATOM 1740 C CA . GLU A 1 213 ? -83.272 -1.214 86.250 1.00 72.56 213 GLU A CA 1
ATOM 1741 C C . GLU A 1 213 ? -84.254 -2.374 86.477 1.00 72.56 213 GLU A C 1
ATOM 1743 O O . GLU A 1 213 ? -85.454 -2.228 86.251 1.00 72.56 213 GLU A O 1
ATOM 1748 N N . ARG A 1 214 ? -83.744 -3.548 86.869 1.00 59.19 214 ARG A N 1
ATOM 1749 C CA . ARG A 1 214 ? -84.575 -4.700 87.250 1.00 59.19 214 ARG A CA 1
ATOM 1750 C C . ARG A 1 214 ? -84.919 -4.595 88.739 1.00 59.19 214 ARG A C 1
ATOM 1752 O O . ARG A 1 214 ? -84.008 -4.342 89.527 1.00 59.19 214 ARG A O 1
ATOM 1759 N N . TYR A 1 215 ? -86.200 -4.770 89.068 1.00 54.25 215 TYR A N 1
ATOM 1760 C CA . TYR A 1 215 ? -86.718 -4.902 90.436 1.00 54.25 215 TYR A CA 1
ATOM 1761 C C . TYR A 1 215 ? -86.480 -6.309 90.980 1.00 54.25 215 TYR A C 1
ATOM 1763 O O . TYR A 1 215 ? -86.554 -7.260 90.167 1.00 54.25 215 TYR A O 1
#

Secondary structure (DSSP, 8-state):
-----SHHHHHHHHHHHHHH-S---HHHHHHHHHHHHHHHHHHHHHHHHHHHHHHHHHHHHHHHHHS----S-SSSTTS-----HHHHHHHHHHHHHHHHHHHHHHHHHHHHHHHHHHHHHHHHHHHHHHHHHHHHHHHHHHHHHHHHHHHHHHHHHHHHHHHHHHHHHHHHHHHHHHHHHHHHTTS-------PPPP-EEE-TTS-EEEPPPP-

Sequence (215 aa):
QKTPGSVRGIRRTVKAIARDQQLLNEEIHQLIKASEKLAIRNEILEHENLNLRNTLVTEQKRQKRGKAMGLFDKDRRGEAQFFSPTKVEAVRQRAIEIELQKEKERINSANRLIQRHIEKEEKAREAQERREARIQAQEAKRQEAAARKRQKEEERQLKLASQQLASDQRNQQKQDKAKTKQLKRKQPVQSSASPKRRKTGVARSGRSIQLPERY